Protein AF-A0A069NI16-F1 (afdb_monomer_lite)

Organism: NCBI:txid1071679

pLDDT: mean 87.35, std 13.38, range [33.03, 98.12]

Radius of gyration: 18.84 Å; chains: 1; bounding box: 42×40×48 Å

Secondary structure (DSSP, 8-state):
-HHHHHHHHTT--B-TT--HHHHHHS--SB-TTT-PBPBSSSSSTTBEEEEESSTTS-B-TTTEEEEEHHHHHHHTT--HHHHHHHHH---SSEETTEEHHHHHHHHHHHHTT---SSPPP-----SPPPTTS---HHHHHHHHHHHHTTSHHHHHHHHHHHHHH-S-HHHHHHHHHHHHHHHHHHHH-SSGGGGGG-HHHHHHHHHHHHTS-GGGHHHHHHHHHTTTGGG--SS--GGG---S----

Structure (mmCIF, N/CA/C/O backbone):
data_AF-A0A069NI16-F1
#
_entry.id   AF-A0A069NI16-F1
#
loop_
_atom_site.group_PDB
_atom_site.id
_atom_site.type_symbol
_atom_site.label_atom_id
_atom_site.label_alt_id
_atom_site.label_comp_id
_atom_site.label_asym_id
_atom_site.label_entity_id
_atom_site.label_seq_id
_atom_site.pdbx_PDB_ins_code
_atom_site.Cartn_x
_atom_site.Cartn_y
_atom_site.Cartn_z
_atom_site.occupancy
_atom_site.B_iso_or_equiv
_atom_site.auth_seq_id
_atom_site.auth_comp_id
_atom_site.auth_asym_id
_atom_site.auth_atom_id
_atom_site.pdbx_PDB_model_num
ATOM 1 N N . MET A 1 1 ? 22.723 2.967 -17.549 1.00 60.31 1 MET A N 1
ATOM 2 C CA . MET A 1 1 ? 22.676 3.969 -18.645 1.00 60.31 1 MET A CA 1
ATOM 3 C C . MET A 1 1 ? 21.246 4.332 -19.075 1.00 60.31 1 MET A C 1
ATOM 5 O O . MET A 1 1 ? 20.968 5.507 -19.267 1.00 60.31 1 MET A O 1
ATOM 9 N N . GLN A 1 2 ? 20.314 3.372 -19.150 1.00 80.00 2 GLN A N 1
ATOM 10 C CA . GLN A 1 2 ? 18.937 3.590 -19.632 1.00 80.00 2 GLN A CA 1
ATOM 11 C C . GLN A 1 2 ? 18.099 4.589 -18.806 1.00 80.00 2 GLN A C 1
ATOM 13 O O . GLN A 1 2 ? 17.354 5.382 -19.371 1.00 80.00 2 GLN A O 1
ATOM 18 N N . LEU A 1 3 ? 18.256 4.613 -17.479 1.00 84.00 3 LEU A N 1
ATOM 19 C CA . LEU A 1 3 ? 17.490 5.508 -16.601 1.00 84.00 3 LEU A CA 1
ATOM 20 C C . LEU A 1 3 ? 17.857 6.993 -16.804 1.00 84.00 3 LEU A C 1
ATOM 22 O O . LEU A 1 3 ? 16.972 7.839 -16.878 1.00 84.00 3 LEU A O 1
ATOM 26 N N . ARG A 1 4 ? 19.150 7.284 -17.019 1.00 83.75 4 ARG A N 1
ATOM 27 C CA . ARG A 1 4 ? 19.654 8.617 -17.405 1.00 83.75 4 ARG A CA 1
ATOM 28 C C . ARG A 1 4 ? 19.069 9.080 -18.738 1.00 83.75 4 ARG A C 1
ATOM 30 O O . ARG A 1 4 ? 18.595 10.205 -18.840 1.00 83.75 4 ARG A O 1
ATOM 37 N N . LEU A 1 5 ? 19.048 8.196 -19.738 1.00 83.75 5 LEU A N 1
ATOM 38 C CA . LEU A 1 5 ? 18.455 8.493 -21.046 1.00 83.75 5 LEU A CA 1
ATOM 39 C C . LEU A 1 5 ? 16.950 8.771 -20.941 1.00 83.75 5 LEU A C 1
ATOM 41 O O . LEU A 1 5 ? 16.454 9.696 -21.579 1.00 83.75 5 LEU A O 1
ATOM 45 N N . ASN A 1 6 ? 16.223 8.008 -20.122 1.00 85.25 6 ASN A N 1
ATOM 46 C CA . ASN A 1 6 ? 14.794 8.229 -19.898 1.00 85.25 6 ASN A CA 1
ATOM 47 C C . ASN A 1 6 ? 14.517 9.567 -19.198 1.00 85.25 6 ASN A C 1
ATOM 49 O O . ASN A 1 6 ? 13.599 10.278 -19.609 1.00 85.25 6 ASN A O 1
ATOM 53 N N . ALA A 1 7 ? 15.317 9.926 -18.188 1.00 84.69 7 ALA A N 1
ATOM 54 C CA . ALA A 1 7 ? 15.233 11.221 -17.516 1.00 84.69 7 ALA A CA 1
ATOM 55 C C . ALA A 1 7 ? 15.470 12.377 -18.500 1.00 84.69 7 ALA A C 1
ATOM 57 O O . ALA A 1 7 ? 14.628 13.268 -18.617 1.00 84.69 7 ALA A O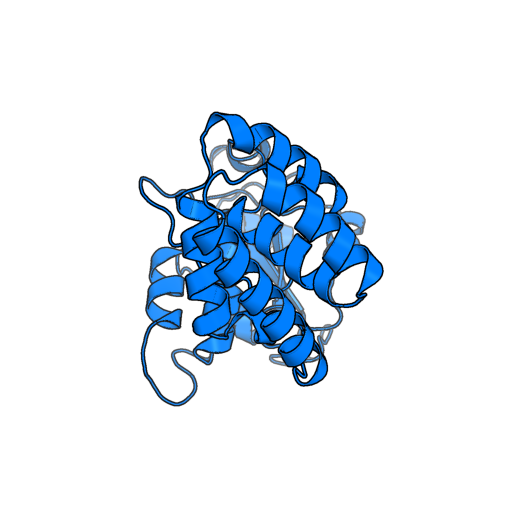 1
ATOM 58 N N . PHE A 1 8 ? 16.533 12.283 -19.307 1.00 84.88 8 PHE A N 1
ATOM 59 C CA . PHE A 1 8 ? 16.844 13.252 -20.359 1.00 84.88 8 PHE A CA 1
ATOM 60 C C . PHE A 1 8 ? 15.701 13.398 -21.376 1.00 84.88 8 PHE A C 1
ATOM 62 O O . PHE A 1 8 ? 15.204 14.501 -21.599 1.00 84.88 8 PHE A O 1
ATOM 69 N N . ARG A 1 9 ? 15.213 12.282 -21.941 1.00 86.12 9 ARG A N 1
ATOM 70 C CA . ARG A 1 9 ? 14.111 12.274 -22.926 1.00 86.12 9 ARG A CA 1
ATOM 71 C C . ARG A 1 9 ? 12.830 12.907 -22.391 1.00 86.12 9 ARG A C 1
ATOM 73 O O . ARG A 1 9 ? 12.093 13.528 -23.148 1.00 86.12 9 ARG A O 1
ATOM 80 N N . ARG A 1 10 ? 12.560 12.746 -21.095 1.00 83.38 10 ARG A N 1
ATOM 81 C CA . ARG A 1 10 ? 11.372 13.294 -20.429 1.00 83.38 10 ARG A CA 1
ATOM 82 C C . ARG A 1 10 ? 11.594 14.698 -19.859 1.00 83.38 10 ARG A C 1
ATOM 84 O O . ARG A 1 10 ? 10.673 15.215 -19.235 1.00 83.38 10 ARG A O 1
ATOM 91 N N . ARG A 1 11 ? 12.773 15.304 -20.073 1.00 85.31 11 ARG A N 1
ATOM 92 C CA . ARG A 1 11 ? 13.187 16.607 -19.515 1.00 85.31 11 ARG A CA 1
ATOM 93 C C . ARG A 1 11 ? 13.028 16.652 -17.995 1.00 85.31 11 ARG A C 1
ATOM 95 O O . ARG A 1 11 ? 12.388 17.537 -17.439 1.00 85.31 11 ARG A O 1
ATOM 102 N N . ARG A 1 12 ? 13.556 15.628 -17.324 1.00 85.62 12 ARG A N 1
ATOM 103 C CA . ARG A 1 12 ? 13.513 15.492 -15.866 1.00 85.62 12 ARG A CA 1
ATOM 104 C C . ARG A 1 12 ? 14.914 15.321 -15.314 1.00 85.62 12 ARG A C 1
ATOM 106 O O . ARG A 1 12 ? 15.758 14.677 -15.934 1.00 85.62 12 ARG A O 1
ATOM 113 N N . ILE A 1 13 ? 15.116 15.857 -14.118 1.00 86.50 13 ILE A N 1
ATOM 114 C CA . ILE A 1 13 ? 16.356 15.689 -13.371 1.00 86.50 13 ILE A CA 1
ATOM 115 C C . ILE A 1 13 ? 16.458 14.240 -12.892 1.00 86.50 13 ILE A C 1
ATOM 117 O O . ILE A 1 13 ? 15.467 13.634 -12.472 1.00 86.50 13 ILE A O 1
ATOM 121 N N . LEU A 1 14 ? 17.669 13.696 -12.988 1.00 88.25 14 LEU A N 1
ATOM 122 C CA . LEU A 1 14 ? 18.074 12.510 -12.254 1.00 88.25 14 LEU A CA 1
ATOM 123 C C . LEU A 1 14 ? 18.865 12.964 -11.037 1.00 88.25 14 LEU A C 1
ATOM 125 O O . LEU A 1 14 ? 19.944 13.536 -11.186 1.00 88.25 14 LEU A O 1
ATOM 129 N N . ASP A 1 15 ? 18.316 12.705 -9.859 1.00 89.44 15 ASP A N 1
ATOM 130 C CA . ASP A 1 15 ? 18.984 12.978 -8.600 1.00 89.44 15 ASP A CA 1
ATOM 131 C C . ASP A 1 15 ? 20.275 12.147 -8.491 1.00 89.44 15 ASP A C 1
ATOM 133 O O . ASP A 1 15 ? 20.352 11.004 -8.959 1.00 89.44 15 ASP A O 1
ATOM 137 N N . ARG A 1 16 ? 21.304 12.741 -7.884 1.00 88.50 16 ARG A N 1
ATOM 138 C CA . ARG A 1 16 ? 22.632 12.138 -7.718 1.00 88.50 16 ARG A CA 1
ATOM 139 C C . ARG A 1 16 ? 22.585 10.901 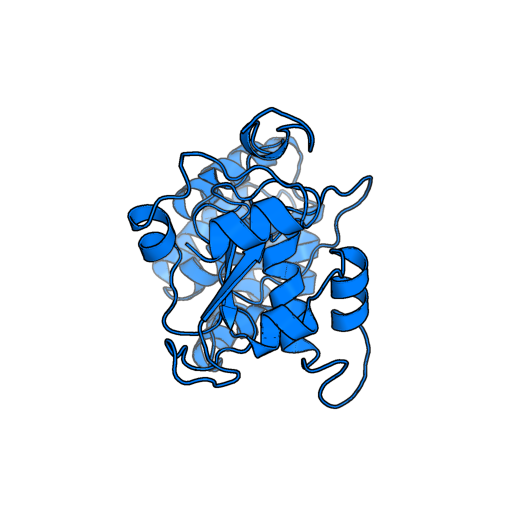-6.822 1.00 88.50 16 ARG A C 1
ATOM 141 O O . ARG A 1 16 ? 23.393 9.991 -7.019 1.00 88.50 16 ARG A O 1
ATOM 148 N N . ASP A 1 17 ? 21.604 10.833 -5.927 1.00 89.94 17 ASP A N 1
ATOM 149 C CA . ASP A 1 17 ? 21.406 9.718 -5.004 1.00 89.94 17 ASP A CA 1
ATOM 150 C C . ASP A 1 17 ? 20.770 8.490 -5.679 1.00 89.94 17 ASP A C 1
ATOM 152 O O . ASP A 1 17 ? 20.765 7.390 -5.112 1.00 89.94 17 ASP A O 1
ATOM 156 N N . VAL A 1 18 ? 20.309 8.617 -6.932 1.00 90.56 18 VAL A N 1
ATOM 157 C CA . VAL A 1 18 ? 19.884 7.471 -7.752 1.00 90.56 18 VAL A CA 1
ATOM 158 C C . VAL A 1 18 ? 21.111 6.730 -8.287 1.00 90.56 18 VAL A C 1
ATOM 160 O O . VAL A 1 18 ? 21.521 6.840 -9.448 1.00 90.56 18 VAL A O 1
ATOM 163 N N . THR A 1 19 ? 21.702 5.940 -7.399 1.00 91.50 19 THR A N 1
ATOM 164 C CA . THR A 1 19 ? 22.876 5.100 -7.648 1.00 91.50 19 THR A CA 1
ATOM 165 C C . THR A 1 19 ? 22.485 3.648 -7.961 1.00 91.50 19 THR A C 1
ATOM 167 O O . THR A 1 19 ? 21.364 3.223 -7.670 1.00 91.50 19 THR A O 1
ATOM 170 N N . PRO A 1 20 ? 23.395 2.819 -8.508 1.00 91.25 20 PRO A N 1
ATOM 171 C CA . PRO A 1 20 ? 23.159 1.378 -8.625 1.00 91.25 20 PRO A CA 1
ATOM 172 C C . PRO A 1 20 ? 22.849 0.699 -7.281 1.00 91.25 20 PRO A C 1
ATOM 174 O O . PRO A 1 20 ? 22.002 -0.188 -7.227 1.00 91.25 20 PRO A O 1
ATOM 177 N N . ALA A 1 21 ? 23.489 1.142 -6.193 1.00 92.00 21 ALA A N 1
ATOM 178 C CA . ALA A 1 21 ? 23.212 0.644 -4.846 1.00 92.00 21 ALA A CA 1
ATOM 179 C C . ALA A 1 21 ? 21.775 0.970 -4.410 1.00 92.00 21 ALA A C 1
ATOM 181 O O . ALA A 1 21 ? 21.087 0.112 -3.861 1.00 92.00 21 ALA A O 1
ATOM 182 N N . TYR A 1 22 ? 21.299 2.178 -4.723 1.00 90.88 22 TYR A N 1
ATOM 183 C CA . TYR A 1 22 ? 19.910 2.563 -4.498 1.00 90.88 22 TYR A CA 1
ATOM 184 C C . TYR A 1 22 ? 18.933 1.714 -5.328 1.00 90.88 22 TYR A C 1
ATOM 186 O O . TYR A 1 22 ? 17.975 1.182 -4.776 1.00 90.88 22 TYR A O 1
ATOM 194 N N . LEU A 1 23 ? 19.195 1.505 -6.623 1.00 91.06 23 LEU A N 1
ATOM 195 C CA . LEU A 1 23 ? 18.331 0.667 -7.467 1.00 91.06 23 LEU A CA 1
ATOM 196 C C . LEU A 1 23 ? 18.253 -0.780 -6.964 1.00 91.06 23 LEU A C 1
ATOM 198 O O . LEU A 1 23 ? 17.172 -1.354 -6.961 1.00 91.06 23 LEU A O 1
ATOM 202 N N . LYS A 1 24 ? 19.366 -1.337 -6.468 1.00 90.62 24 LYS A N 1
ATOM 203 C CA . LYS A 1 24 ? 19.384 -2.659 -5.823 1.00 90.62 24 LYS A CA 1
ATOM 204 C C . LYS A 1 24 ? 18.567 -2.685 -4.526 1.00 90.62 24 LYS A C 1
ATOM 206 O O . LYS A 1 24 ? 17.966 -3.704 -4.211 1.00 90.62 24 LYS A O 1
ATOM 211 N N . LYS A 1 25 ? 18.540 -1.581 -3.772 1.00 90.44 25 LYS A N 1
ATOM 212 C CA . LYS A 1 25 ? 17.750 -1.459 -2.537 1.00 90.44 25 LYS A CA 1
ATOM 213 C C . LYS A 1 25 ? 16.242 -1.486 -2.808 1.00 90.44 25 LYS A C 1
ATOM 215 O O . LYS A 1 25 ? 15.509 -2.066 -2.015 1.00 90.44 25 LYS A O 1
ATOM 220 N N . ILE A 1 26 ? 15.786 -0.850 -3.889 1.00 89.19 26 ILE A N 1
ATOM 221 C CA . ILE A 1 26 ? 14.358 -0.787 -4.252 1.00 89.19 26 ILE A CA 1
ATOM 222 C C . ILE A 1 26 ? 13.910 -1.921 -5.186 1.00 89.19 26 ILE A C 1
ATOM 224 O O . ILE A 1 26 ? 12.753 -1.945 -5.606 1.00 89.19 26 ILE A O 1
ATOM 228 N N . ASP A 1 27 ? 14.817 -2.836 -5.526 1.00 90.62 27 ASP A N 1
ATOM 229 C CA . ASP A 1 27 ? 14.508 -4.019 -6.318 1.00 90.62 27 ASP A CA 1
ATOM 230 C C . ASP A 1 27 ? 13.579 -4.974 -5.552 1.00 90.62 27 ASP A C 1
ATOM 232 O O . ASP A 1 27 ? 13.563 -5.025 -4.318 1.00 90.62 27 ASP A O 1
ATOM 236 N N . CYS A 1 28 ? 12.766 -5.727 -6.287 1.00 89.62 28 CYS A N 1
ATOM 237 C CA . CYS A 1 28 ? 11.767 -6.616 -5.714 1.00 89.62 28 CYS A CA 1
ATOM 238 C C . CYS A 1 28 ? 11.682 -7.929 -6.496 1.00 89.62 28 CYS A C 1
ATOM 240 O O . CYS A 1 28 ? 11.633 -7.944 -7.719 1.00 89.62 28 CYS A O 1
ATOM 242 N N . ALA A 1 29 ? 11.609 -9.052 -5.776 1.00 93.75 29 ALA A N 1
ATOM 243 C CA . ALA A 1 29 ? 11.456 -10.373 -6.392 1.00 93.75 29 ALA A CA 1
ATOM 244 C C . ALA A 1 29 ? 10.054 -10.597 -6.990 1.00 93.75 29 ALA A C 1
ATOM 246 O O . ALA A 1 29 ? 9.882 -11.398 -7.903 1.00 93.75 29 ALA A O 1
ATOM 247 N N . MET A 1 30 ? 9.051 -9.884 -6.473 1.00 95.69 30 MET A N 1
ATOM 248 C CA . MET A 1 30 ? 7.656 -9.954 -6.900 1.00 95.69 30 MET A CA 1
ATOM 249 C C . MET A 1 30 ? 7.164 -8.542 -7.202 1.00 95.69 30 MET A C 1
ATOM 251 O O . MET A 1 30 ? 7.380 -7.636 -6.394 1.00 95.69 30 MET A O 1
ATOM 255 N N . CYS A 1 31 ? 6.467 -8.351 -8.322 1.00 96.38 31 CYS A N 1
ATOM 256 C CA . CYS A 1 31 ? 5.931 -7.041 -8.670 1.00 96.38 31 CYS A CA 1
ATOM 257 C C . CYS A 1 31 ? 4.912 -6.586 -7.610 1.00 96.38 31 CYS A C 1
ATOM 259 O O . CYS A 1 31 ? 3.934 -7.300 -7.387 1.00 96.38 31 CYS A O 1
ATOM 261 N N . PRO A 1 32 ? 5.034 -5.381 -7.021 1.00 95.31 32 PRO A N 1
ATOM 262 C CA . PRO A 1 32 ? 4.096 -4.912 -5.997 1.00 95.31 32 PRO A CA 1
ATOM 263 C C . PRO A 1 32 ? 2.670 -4.691 -6.529 1.00 95.31 32 PRO A C 1
ATOM 265 O O . PRO A 1 32 ? 1.732 -4.568 -5.745 1.00 95.31 32 PRO A O 1
ATOM 268 N N . ILE A 1 33 ? 2.494 -4.632 -7.851 1.00 97.06 33 ILE A N 1
ATOM 269 C CA . ILE A 1 33 ? 1.210 -4.357 -8.503 1.00 97.06 33 ILE A CA 1
ATOM 270 C C . ILE A 1 33 ? 0.530 -5.664 -8.914 1.00 97.06 33 ILE A C 1
ATOM 272 O O . ILE A 1 33 ? -0.581 -5.965 -8.478 1.00 97.06 33 ILE A O 1
ATOM 276 N N . THR A 1 34 ? 1.219 -6.465 -9.725 1.00 97.06 34 THR A N 1
ATOM 277 C CA . THR A 1 34 ? 0.673 -7.686 -10.337 1.00 97.06 34 THR A CA 1
ATOM 278 C C . THR A 1 34 ? 0.901 -8.936 -9.499 1.00 97.06 34 THR A C 1
ATOM 280 O O . THR A 1 34 ? 0.228 -9.937 -9.717 1.00 97.06 34 THR A O 1
ATOM 283 N N . LEU A 1 35 ? 1.818 -8.879 -8.527 1.00 96.88 35 LEU A N 1
ATOM 284 C CA . LEU A 1 35 ? 2.272 -10.018 -7.727 1.00 96.88 35 LEU A CA 1
ATOM 285 C C . LEU A 1 35 ? 2.803 -11.190 -8.564 1.00 96.88 35 LEU A C 1
ATOM 287 O O . LEU A 1 35 ? 2.776 -12.327 -8.106 1.00 96.88 35 LEU A O 1
ATOM 291 N N . ILE A 1 36 ? 3.297 -10.932 -9.777 1.00 96.12 36 ILE A N 1
ATOM 292 C CA . ILE A 1 36 ? 4.051 -11.925 -10.554 1.00 96.12 36 ILE A CA 1
ATOM 293 C C . ILE A 1 36 ? 5.528 -11.882 -10.165 1.00 96.12 36 ILE A C 1
ATOM 295 O O . ILE A 1 36 ? 6.030 -10.833 -9.745 1.00 96.12 36 ILE A O 1
ATOM 299 N N . ALA A 1 37 ? 6.219 -13.010 -10.328 1.00 97.00 37 ALA A N 1
ATOM 300 C CA . ALA A 1 37 ? 7.665 -13.073 -10.167 1.00 97.00 37 ALA A CA 1
ATOM 301 C C . ALA A 1 37 ? 8.354 -12.172 -11.196 1.00 97.00 37 ALA A C 1
ATOM 303 O O . ALA A 1 37 ? 7.973 -12.140 -12.367 1.00 97.00 37 ALA A O 1
ATOM 304 N N . MET A 1 38 ? 9.341 -11.419 -10.729 1.00 96.50 38 MET A N 1
ATOM 305 C CA . MET A 1 38 ? 10.074 -10.452 -11.533 1.00 96.50 38 MET A CA 1
ATOM 306 C C . MET A 1 38 ? 11.199 -11.151 -12.293 1.00 96.50 38 MET A C 1
ATOM 308 O O . MET A 1 38 ? 11.924 -11.975 -11.734 1.00 96.50 38 MET A O 1
ATOM 312 N N . THR A 1 39 ? 11.362 -10.804 -13.566 1.00 96.25 39 THR A N 1
ATOM 313 C CA . THR A 1 39 ? 12.475 -11.265 -14.405 1.00 96.25 39 THR A CA 1
ATOM 314 C C . THR A 1 39 ? 13.413 -10.110 -14.742 1.00 96.25 39 THR A C 1
ATOM 316 O O . THR A 1 39 ? 13.085 -8.935 -14.564 1.00 96.25 39 THR A O 1
ATOM 319 N N . HIS A 1 40 ? 14.611 -10.439 -15.219 1.00 92.81 40 HIS A N 1
ATOM 320 C CA . HIS A 1 40 ? 15.609 -9.460 -15.630 1.00 92.81 40 HIS A CA 1
ATOM 321 C C . HIS A 1 40 ? 16.079 -9.784 -17.042 1.00 92.81 40 HIS A C 1
ATOM 323 O O . HIS A 1 40 ? 16.675 -10.834 -17.261 1.00 92.81 40 HIS A O 1
ATOM 329 N N . ALA A 1 41 ? 15.828 -8.867 -17.980 1.00 89.12 41 ALA A N 1
ATOM 330 C CA . ALA A 1 41 ? 16.239 -8.988 -19.378 1.00 89.12 41 ALA A CA 1
ATOM 331 C C . ALA A 1 41 ? 15.762 -10.285 -20.069 1.00 89.12 41 ALA A C 1
ATOM 333 O O . ALA A 1 41 ? 16.434 -10.786 -20.969 1.00 89.12 41 ALA A O 1
ATOM 334 N N . ALA A 1 42 ? 14.597 -10.811 -19.674 1.00 93.31 42 ALA A N 1
ATOM 335 C CA . ALA A 1 42 ? 13.960 -11.949 -20.335 1.00 93.31 42 ALA A CA 1
ATOM 336 C C . ALA A 1 42 ? 13.108 -11.526 -21.547 1.00 93.31 42 ALA A C 1
ATOM 338 O O . ALA A 1 42 ? 12.528 -12.379 -22.214 1.00 93.31 42 ALA A O 1
ATOM 339 N N . LEU A 1 43 ? 13.015 -10.216 -21.821 1.00 92.81 43 LEU A N 1
ATOM 340 C CA . LEU A 1 43 ? 12.147 -9.616 -22.840 1.00 92.81 43 LEU A CA 1
ATOM 341 C C . LEU A 1 43 ? 10.664 -9.961 -22.621 1.00 92.81 43 LEU A C 1
ATOM 343 O O . LEU A 1 43 ? 9.887 -10.066 -23.568 1.00 92.81 43 LEU A O 1
ATOM 347 N N . ALA A 1 44 ? 10.274 -10.117 -21.355 1.00 95.12 44 ALA A N 1
ATOM 348 C CA . ALA A 1 44 ? 8.940 -10.527 -20.940 1.00 95.12 44 ALA A CA 1
ATOM 349 C C . ALA A 1 44 ? 8.190 -9.401 -20.212 1.00 95.12 44 ALA A C 1
ATOM 351 O O . ALA A 1 44 ? 8.777 -8.462 -19.680 1.00 95.12 44 ALA A O 1
ATOM 352 N N . GLU A 1 45 ? 6.867 -9.525 -20.112 1.00 95.81 45 GLU A N 1
ATOM 353 C CA . GLU A 1 45 ? 6.020 -8.598 -19.346 1.00 95.81 45 GLU A CA 1
ATOM 354 C C . GLU A 1 45 ? 6.326 -8.580 -17.835 1.00 95.81 45 GLU A C 1
ATOM 356 O O . GLU A 1 45 ? 5.972 -7.622 -17.140 1.00 95.81 45 GLU A O 1
ATOM 361 N N . SER A 1 46 ? 6.981 -9.631 -17.334 1.00 96.25 46 SER A N 1
ATOM 362 C CA . SER A 1 46 ? 7.513 -9.761 -15.974 1.00 96.25 46 SER A CA 1
ATOM 363 C C . SER A 1 46 ? 8.844 -9.048 -15.761 1.00 96.25 46 SER A C 1
ATOM 365 O O . SER A 1 46 ? 9.287 -8.958 -14.615 1.00 96.25 46 SER A O 1
ATOM 367 N N . ASP A 1 47 ? 9.479 -8.539 -16.822 1.00 96.12 47 ASP A N 1
ATOM 368 C CA . ASP A 1 47 ? 10.766 -7.873 -16.680 1.00 96.12 47 ASP A CA 1
ATOM 369 C C . ASP A 1 47 ? 10.640 -6.655 -15.782 1.00 96.12 47 ASP A C 1
ATOM 371 O O . ASP A 1 47 ? 9.656 -5.909 -15.825 1.00 96.12 47 ASP A O 1
ATOM 375 N N . TRP A 1 48 ? 11.660 -6.451 -14.961 1.00 94.00 48 TRP A N 1
ATOM 376 C CA . TRP A 1 48 ? 11.712 -5.299 -14.092 1.00 94.00 48 TRP A CA 1
ATOM 377 C C . TRP A 1 48 ? 11.727 -3.988 -14.882 1.00 94.00 48 TRP A C 1
ATOM 379 O O . TRP A 1 48 ? 12.282 -3.860 -15.978 1.00 94.00 48 TRP A O 1
ATOM 389 N N . SER A 1 49 ? 11.085 -2.982 -14.309 1.00 93.75 49 SER A N 1
ATOM 390 C CA . SER A 1 49 ? 10.965 -1.658 -14.881 1.00 93.75 49 SER A CA 1
ATOM 391 C C . SER A 1 49 ? 10.942 -0.631 -13.762 1.00 93.75 49 SER A C 1
ATOM 393 O O . SER A 1 49 ? 10.199 -0.773 -12.793 1.00 93.75 49 SER A O 1
ATOM 395 N N . VAL A 1 50 ? 11.756 0.413 -13.898 1.00 93.06 50 VAL A N 1
ATOM 396 C CA . VAL A 1 50 ? 11.791 1.517 -12.937 1.00 93.06 50 VAL A CA 1
ATOM 397 C C . VAL A 1 50 ? 10.914 2.644 -13.459 1.00 93.06 50 VAL A C 1
ATOM 399 O O . VAL A 1 50 ? 11.125 3.126 -14.578 1.00 93.06 50 VAL A O 1
ATOM 402 N N . ASP A 1 51 ? 9.962 3.093 -12.648 1.00 91.75 51 ASP A N 1
ATOM 403 C CA . ASP A 1 51 ? 9.113 4.234 -12.980 1.00 91.75 51 ASP A CA 1
ATOM 404 C C . ASP A 1 51 ? 9.001 5.231 -11.831 1.00 91.75 51 ASP A C 1
ATOM 406 O O . ASP A 1 51 ? 9.333 4.935 -10.681 1.00 91.75 51 ASP A O 1
ATOM 410 N N . ARG A 1 52 ? 8.531 6.432 -12.175 1.00 90.50 52 ARG A N 1
ATOM 411 C CA . ARG A 1 52 ? 8.226 7.476 -11.206 1.00 90.50 52 ARG A CA 1
ATOM 412 C C . ARG A 1 52 ? 6.808 7.311 -10.682 1.00 90.50 52 ARG A C 1
ATOM 414 O O . ARG A 1 52 ? 5.853 7.235 -11.455 1.00 90.50 52 ARG A O 1
ATOM 421 N N . ILE A 1 53 ? 6.676 7.316 -9.366 1.00 86.94 53 ILE A N 1
ATOM 422 C CA . ILE A 1 53 ? 5.395 7.228 -8.673 1.00 86.94 53 ILE A CA 1
ATOM 423 C C . ILE A 1 53 ? 4.583 8.513 -8.919 1.00 86.94 53 ILE A C 1
ATOM 425 O O . ILE A 1 53 ? 3.412 8.441 -9.290 1.00 86.94 53 ILE A O 1
ATOM 429 N N . ASN A 1 54 ? 5.224 9.679 -8.792 1.00 84.81 54 ASN A N 1
ATOM 430 C CA . ASN A 1 54 ? 4.716 10.970 -9.245 1.00 84.81 54 ASN A CA 1
ATOM 431 C C . ASN A 1 54 ? 5.393 11.371 -10.567 1.00 84.81 54 ASN A C 1
ATOM 433 O O . ASN A 1 54 ? 6.600 11.636 -10.622 1.00 84.81 54 ASN A O 1
ATOM 437 N N . ASN A 1 55 ? 4.589 11.450 -11.633 1.00 84.94 55 ASN A N 1
ATOM 438 C CA . ASN A 1 55 ? 5.034 11.792 -12.986 1.00 84.94 55 ASN A CA 1
ATOM 439 C C . ASN A 1 55 ? 5.567 13.226 -13.121 1.00 84.94 55 ASN A C 1
ATOM 441 O O . ASN A 1 55 ? 6.305 13.500 -14.077 1.00 84.94 55 ASN A O 1
ATOM 445 N N . ASP A 1 56 ? 5.241 14.110 -12.181 1.00 82.25 56 ASP A N 1
ATOM 446 C CA . ASP A 1 56 ? 5.693 15.501 -12.176 1.00 82.25 56 ASP A CA 1
ATOM 447 C C . ASP A 1 56 ? 7.001 15.702 -11.412 1.00 82.25 56 ASP A C 1
ATOM 449 O O . ASP A 1 56 ? 7.666 16.717 -11.602 1.00 82.25 56 ASP A O 1
ATOM 453 N N . GLY A 1 57 ? 7.414 14.712 -10.617 1.00 81.38 57 GLY A N 1
ATOM 454 C CA . GLY A 1 57 ? 8.667 14.744 -9.870 1.00 81.38 57 GLY A CA 1
ATOM 455 C C . GLY A 1 57 ? 9.896 14.321 -10.685 1.00 81.38 57 GLY A C 1
ATOM 456 O O . GLY A 1 57 ? 9.808 13.721 -11.770 1.00 81.38 57 GLY A O 1
ATOM 457 N N . ALA A 1 58 ? 11.066 14.602 -10.112 1.00 86.50 58 ALA A N 1
ATOM 458 C CA . ALA A 1 58 ? 12.360 14.123 -10.587 1.00 86.50 58 ALA A CA 1
ATOM 459 C C . ALA A 1 58 ? 12.499 12.594 -10.454 1.00 86.50 58 ALA A C 1
ATOM 461 O O . ALA A 1 58 ? 11.737 11.927 -9.746 1.00 86.50 58 ALA A O 1
ATOM 462 N N . TYR A 1 59 ? 13.495 12.026 -11.132 1.00 90.19 59 TYR A N 1
ATOM 463 C CA . TYR A 1 59 ? 13.976 10.685 -10.814 1.00 90.19 59 TYR A CA 1
ATOM 464 C C . TYR A 1 59 ? 14.823 10.789 -9.544 1.00 90.19 59 TYR A C 1
ATOM 466 O O . TYR A 1 59 ? 16.011 11.075 -9.630 1.00 90.19 59 TYR A O 1
ATOM 474 N N . ALA A 1 60 ? 14.200 10.603 -8.385 1.00 89.38 60 ALA A N 1
ATOM 475 C CA . ALA A 1 60 ? 14.822 10.795 -7.080 1.00 89.38 60 ALA A CA 1
ATOM 476 C C . ALA A 1 60 ? 14.411 9.683 -6.105 1.00 89.38 60 ALA A C 1
ATOM 478 O O . ALA A 1 60 ? 13.341 9.087 -6.297 1.00 89.38 60 ALA A O 1
ATOM 479 N N . PRO A 1 61 ? 15.210 9.419 -5.053 1.00 88.31 61 PRO A N 1
ATOM 480 C CA . PRO A 1 61 ? 14.804 8.533 -3.974 1.00 88.31 61 PRO A CA 1
ATOM 481 C C . PRO A 1 61 ? 13.398 8.843 -3.448 1.00 88.31 61 PRO A C 1
ATOM 483 O O . PRO A 1 61 ? 12.961 9.998 -3.394 1.00 88.31 61 PRO A O 1
ATOM 486 N N . GLY A 1 62 ? 12.645 7.791 -3.140 1.00 85.00 62 GLY A N 1
ATOM 487 C CA . GLY A 1 62 ? 11.248 7.864 -2.725 1.00 85.00 62 GLY A CA 1
ATOM 488 C C . GLY A 1 62 ? 10.232 8.174 -3.829 1.00 85.00 62 GLY A C 1
ATOM 489 O O . GLY A 1 62 ? 9.051 7.885 -3.633 1.00 85.00 62 GLY A O 1
ATOM 490 N N . ASN A 1 63 ? 10.642 8.734 -4.978 1.00 88.44 63 ASN A N 1
ATOM 491 C CA . ASN A 1 63 ? 9.762 8.902 -6.144 1.00 88.44 63 ASN A CA 1
ATOM 492 C C . ASN A 1 63 ? 9.921 7.768 -7.162 1.00 88.44 63 ASN A C 1
ATOM 494 O O . ASN A 1 63 ? 9.194 7.734 -8.151 1.00 88.44 63 ASN A O 1
ATOM 498 N N . LEU A 1 64 ? 10.879 6.862 -6.968 1.00 90.88 64 LEU A N 1
ATOM 499 C CA . LEU A 1 64 ? 11.111 5.728 -7.855 1.00 90.88 64 LEU A CA 1
ATOM 500 C C . LEU A 1 64 ? 10.562 4.439 -7.261 1.00 90.88 64 LEU A C 1
ATOM 502 O O . LEU A 1 64 ? 10.597 4.216 -6.055 1.00 90.88 64 LEU A O 1
ATOM 506 N N . MET A 1 65 ? 10.075 3.574 -8.141 1.00 91.88 65 MET A N 1
ATOM 507 C CA . MET A 1 65 ? 9.628 2.236 -7.787 1.00 91.88 65 MET A CA 1
ATOM 508 C C . MET A 1 65 ? 9.961 1.260 -8.906 1.00 91.88 65 MET A C 1
ATOM 510 O O . MET A 1 65 ? 9.827 1.578 -10.091 1.00 91.88 65 MET A O 1
ATOM 514 N N . VAL A 1 66 ? 10.345 0.052 -8.504 1.00 93.75 66 VAL A N 1
ATOM 515 C CA . VAL A 1 66 ? 10.464 -1.101 -9.391 1.00 93.75 66 VAL A CA 1
ATOM 516 C C . VAL A 1 66 ? 9.113 -1.812 -9.481 1.00 93.75 66 VAL A C 1
ATOM 518 O O . VAL A 1 66 ? 8.486 -2.133 -8.473 1.00 93.75 66 VAL A O 1
ATOM 521 N N . MET A 1 67 ? 8.654 -2.059 -10.703 1.00 95.62 67 MET A N 1
ATOM 522 C CA . MET A 1 67 ? 7.487 -2.888 -11.012 1.00 95.62 67 MET A CA 1
ATOM 523 C C . MET A 1 67 ? 7.715 -3.631 -12.329 1.00 95.62 67 MET A C 1
ATOM 525 O O . MET A 1 67 ? 8.670 -3.334 -13.039 1.00 95.62 67 MET A O 1
ATOM 529 N N . CYS A 1 68 ? 6.860 -4.586 -12.689 1.00 97.00 68 CYS A N 1
ATOM 530 C CA . CYS A 1 68 ? 7.014 -5.274 -13.965 1.00 97.00 68 CYS A CA 1
ATOM 531 C C . CYS A 1 68 ? 6.637 -4.373 -15.156 1.00 97.00 68 CYS A C 1
ATOM 533 O O . CYS A 1 68 ? 5.852 -3.424 -15.018 1.00 97.00 68 CYS A O 1
ATOM 535 N N . VAL A 1 69 ? 7.157 -4.690 -16.344 1.00 96.38 69 VAL A N 1
ATOM 536 C CA . VAL A 1 69 ? 6.856 -3.988 -17.603 1.00 96.38 69 VAL A CA 1
ATOM 537 C C . VAL A 1 69 ? 5.348 -3.879 -17.850 1.00 96.38 69 VAL A C 1
ATOM 539 O O . VAL A 1 69 ? 4.892 -2.790 -18.207 1.00 96.38 69 VAL A O 1
ATOM 542 N N . LYS A 1 70 ? 4.563 -4.931 -17.574 1.00 97.12 70 LYS A N 1
ATOM 543 C CA . LYS A 1 70 ? 3.089 -4.903 -17.685 1.00 97.12 70 LYS A CA 1
ATOM 544 C C . LYS A 1 70 ? 2.467 -3.771 -16.867 1.00 97.12 70 LYS A C 1
ATOM 546 O O . LYS A 1 70 ? 1.683 -2.981 -17.392 1.00 97.12 70 LYS A O 1
ATOM 551 N N . ALA A 1 71 ? 2.828 -3.677 -15.586 1.00 97.31 71 ALA A N 1
ATOM 552 C CA . ALA A 1 71 ? 2.304 -2.651 -14.687 1.00 97.31 71 ALA A CA 1
ATOM 553 C C . ALA A 1 71 ? 2.735 -1.246 -15.121 1.00 97.31 71 ALA A C 1
ATOM 555 O O . ALA A 1 71 ? 1.909 -0.333 -15.160 1.00 97.31 71 ALA A O 1
ATOM 556 N N . ASN A 1 72 ? 4.004 -1.087 -15.508 1.00 96.06 72 ASN A N 1
ATOM 557 C CA . ASN A 1 72 ? 4.530 0.206 -15.939 1.00 96.06 72 ASN A CA 1
ATOM 558 C C . ASN A 1 72 ? 3.857 0.690 -17.239 1.00 96.06 72 ASN A C 1
ATOM 560 O O . ASN A 1 72 ? 3.421 1.838 -17.335 1.00 96.06 72 ASN A O 1
ATOM 564 N N . ARG A 1 73 ? 3.687 -0.199 -18.228 1.00 95.62 73 ARG A N 1
ATOM 565 C CA . ARG A 1 73 ? 2.980 0.116 -19.482 1.00 95.62 73 ARG A CA 1
ATOM 566 C C . ARG A 1 73 ? 1.523 0.491 -19.237 1.00 95.62 73 ARG A C 1
ATOM 568 O O . ARG A 1 73 ? 1.057 1.478 -19.802 1.00 95.62 73 ARG A O 1
ATOM 575 N N . ALA A 1 74 ? 0.825 -0.253 -18.379 1.00 96.31 74 ALA A N 1
ATOM 576 C CA . ALA A 1 74 ? -0.553 0.059 -18.023 1.00 96.31 74 ALA A CA 1
ATOM 577 C C . ALA A 1 74 ? -0.664 1.430 -17.335 1.00 96.31 74 ALA A C 1
ATOM 579 O O . ALA A 1 74 ? -1.497 2.250 -17.745 1.00 96.31 74 ALA A O 1
ATOM 580 N N . LYS A 1 75 ? 0.207 1.725 -16.353 1.00 95.19 75 LYS A N 1
ATOM 581 C CA . LYS A 1 75 ? 0.280 3.045 -15.704 1.00 95.19 75 LYS A CA 1
ATOM 582 C C . LYS A 1 75 ? 0.468 4.148 -16.746 1.00 95.19 75 LYS A C 1
ATOM 584 O O . LYS A 1 75 ? -0.339 5.079 -16.810 1.00 95.19 75 LYS A O 1
ATOM 589 N N . GLY A 1 76 ? 1.490 4.030 -17.592 1.00 93.06 76 GLY A N 1
ATOM 590 C CA . GLY A 1 76 ? 1.827 5.047 -18.584 1.00 93.06 76 GLY A CA 1
ATOM 591 C C . GLY A 1 76 ? 1.932 6.440 -17.949 1.00 93.06 76 GLY A C 1
ATOM 592 O O . GLY A 1 76 ? 2.578 6.623 -16.918 1.00 93.06 76 GLY A O 1
ATOM 593 N N . ALA A 1 77 ? 1.259 7.425 -18.547 1.00 91.38 77 ALA A N 1
ATOM 594 C CA . ALA A 1 77 ? 1.230 8.805 -18.055 1.00 91.38 77 ALA A CA 1
ATOM 595 C C . ALA A 1 77 ? 0.090 9.106 -17.059 1.00 91.38 77 ALA A C 1
ATOM 597 O O . ALA A 1 77 ? -0.087 10.265 -16.691 1.00 91.38 77 ALA A O 1
ATOM 598 N N . LYS A 1 78 ? -0.688 8.102 -16.626 1.00 92.62 78 LYS A N 1
ATOM 599 C CA . LYS A 1 78 ? -1.846 8.321 -15.745 1.00 92.62 78 LYS A CA 1
ATOM 600 C C . LYS A 1 78 ? -1.413 8.924 -14.411 1.00 92.62 78 LYS A C 1
ATOM 602 O O . LYS A 1 78 ? -0.406 8.506 -13.831 1.00 92.62 78 LYS A O 1
ATOM 607 N N . ASP A 1 79 ? -2.189 9.895 -13.948 1.00 90.56 79 ASP A N 1
ATOM 608 C CA . ASP A 1 79 ? -2.053 10.476 -12.620 1.00 90.56 79 ASP A CA 1
ATOM 609 C C . ASP A 1 79 ? -2.769 9.619 -11.562 1.00 90.56 79 ASP A C 1
ATOM 611 O O . ASP A 1 79 ? -3.389 8.593 -11.856 1.00 90.56 79 ASP A O 1
ATOM 615 N N . PHE A 1 80 ? -2.657 10.031 -10.300 1.00 90.06 80 PHE A N 1
ATOM 616 C CA . PHE A 1 80 ? -3.269 9.311 -9.187 1.00 90.06 80 PHE A CA 1
ATOM 617 C C . PHE A 1 80 ? -4.798 9.231 -9.299 1.00 90.06 80 PHE A C 1
ATOM 619 O O . PHE A 1 80 ? -5.368 8.185 -8.995 1.00 90.06 80 PHE A O 1
ATOM 626 N N . ARG A 1 81 ? -5.465 10.299 -9.759 1.00 90.44 81 ARG A N 1
ATOM 627 C CA . ARG A 1 81 ? -6.931 10.340 -9.857 1.00 90.44 81 ARG A CA 1
ATOM 628 C C . ARG A 1 81 ? -7.430 9.338 -10.896 1.00 90.44 81 ARG A C 1
ATOM 630 O O . ARG A 1 81 ? -8.290 8.525 -10.572 1.00 90.44 81 ARG A O 1
ATOM 637 N N . ALA A 1 82 ? -6.826 9.326 -12.083 1.00 92.69 82 ALA A N 1
ATOM 638 C CA . ALA A 1 82 ? -7.154 8.365 -13.133 1.00 92.69 82 ALA A CA 1
ATOM 639 C C . ALA A 1 82 ? -6.934 6.913 -12.671 1.00 92.69 82 ALA A C 1
ATOM 641 O O . ALA A 1 82 ? -7.722 6.024 -12.987 1.00 92.69 82 ALA A O 1
ATOM 642 N N . VAL A 1 83 ? -5.880 6.655 -11.889 1.00 94.50 83 VAL A N 1
ATOM 643 C CA . VAL A 1 83 ? -5.616 5.321 -11.326 1.00 94.50 83 VAL A CA 1
ATOM 644 C C . VAL A 1 83 ? -6.663 4.918 -10.278 1.00 94.50 83 VAL A C 1
ATOM 646 O O . VAL A 1 83 ? -7.106 3.770 -10.281 1.00 94.50 83 VAL A O 1
ATOM 649 N N . VAL A 1 84 ? -7.103 5.840 -9.416 1.00 93.00 84 VAL A N 1
ATOM 650 C CA . VAL A 1 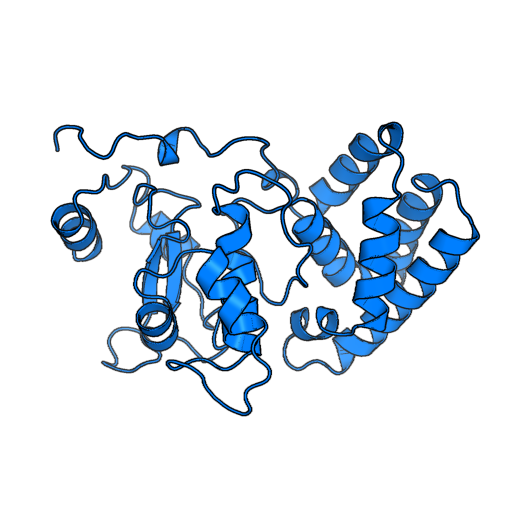84 ? -8.184 5.587 -8.442 1.00 93.00 84 VAL A CA 1
ATOM 651 C C . VAL A 1 84 ? -9.522 5.324 -9.136 1.00 93.00 84 VAL A C 1
ATOM 653 O O . VAL A 1 84 ? -10.258 4.424 -8.723 1.00 93.00 84 VAL A O 1
ATOM 656 N N . GLU A 1 85 ? -9.829 6.061 -10.203 1.00 92.94 85 GLU A N 1
ATOM 657 C CA . GLU A 1 85 ? -11.030 5.833 -11.014 1.00 92.94 85 GLU A CA 1
ATOM 658 C C . GLU A 1 85 ? -11.019 4.421 -11.609 1.00 92.94 85 GLU A C 1
ATOM 660 O O . GLU A 1 85 ? -11.965 3.664 -11.398 1.00 92.94 85 GLU A O 1
ATOM 665 N N . LEU A 1 86 ? -9.910 4.009 -12.235 1.00 95.00 86 LEU A N 1
ATOM 666 C CA . LEU A 1 86 ? -9.739 2.656 -12.785 1.00 95.00 86 LEU A CA 1
ATOM 667 C C . LEU A 1 86 ? -9.827 1.557 -11.715 1.00 95.00 86 LEU A C 1
ATOM 669 O O . LEU A 1 86 ? -10.377 0.487 -11.974 1.00 95.00 86 LEU A O 1
ATOM 673 N N . ALA A 1 87 ? -9.342 1.826 -10.501 1.00 93.69 87 ALA A N 1
ATOM 674 C CA . ALA A 1 87 ? -9.476 0.920 -9.360 1.00 93.69 87 ALA A CA 1
ATOM 675 C C . ALA A 1 87 ? -10.922 0.802 -8.839 1.00 93.69 87 ALA A C 1
ATOM 677 O O . ALA A 1 87 ? -11.242 -0.145 -8.117 1.00 93.69 87 ALA A 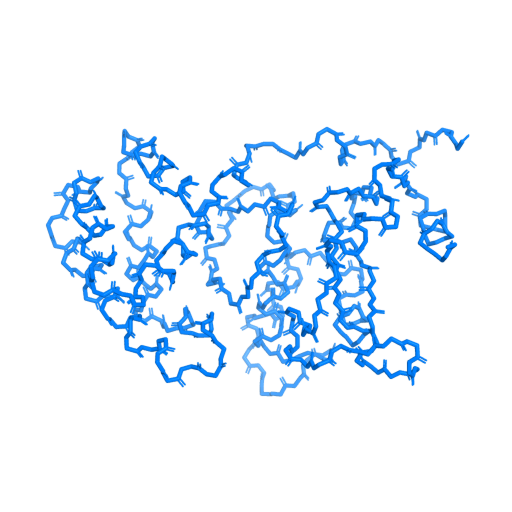O 1
ATOM 678 N N . SER A 1 88 ? -11.794 1.747 -9.193 1.00 88.81 88 SER A N 1
ATOM 679 C CA . SER A 1 88 ? -13.186 1.806 -8.736 1.00 88.81 88 SER A CA 1
ATOM 680 C C . SER A 1 88 ? -14.176 1.235 -9.754 1.00 88.81 88 SER A C 1
ATOM 682 O O . SER A 1 88 ? -15.270 0.827 -9.363 1.00 88.81 88 SER A O 1
ATOM 684 N N . VAL A 1 89 ? -13.800 1.146 -11.037 1.00 85.94 89 VAL A N 1
ATOM 685 C CA . VAL A 1 89 ? -14.657 0.588 -12.097 1.00 85.94 89 VAL A CA 1
ATOM 686 C C . VAL A 1 89 ? -15.052 -0.857 -11.766 1.00 85.94 89 VAL A C 1
ATOM 688 O O . VAL A 1 89 ? -14.211 -1.706 -11.467 1.00 85.94 89 VAL A O 1
ATOM 691 N N . SER A 1 90 ? -16.351 -1.154 -11.852 1.00 72.19 90 SER A N 1
ATOM 692 C CA . SER A 1 90 ? -16.915 -2.492 -11.603 1.00 72.19 90 SER A CA 1
ATOM 693 C C . SER A 1 90 ? -16.874 -3.390 -12.844 1.00 72.19 90 SER A C 1
ATOM 695 O O . SER A 1 90 ? -17.814 -4.126 -13.115 1.00 72.19 90 SER A O 1
ATOM 697 N N . ALA A 1 91 ? -15.796 -3.310 -13.623 1.00 75.12 91 ALA A N 1
ATOM 698 C CA . ALA A 1 91 ? -15.605 -4.174 -14.779 1.00 75.12 91 ALA A CA 1
ATOM 699 C C . ALA A 1 91 ? -15.055 -5.535 -14.332 1.00 75.12 91 ALA A C 1
ATOM 701 O O . ALA A 1 91 ? -14.100 -5.605 -13.552 1.00 75.12 91 ALA A O 1
ATOM 702 N N . GLN A 1 92 ? -15.626 -6.620 -14.853 1.00 72.31 92 GLN A N 1
ATOM 703 C CA . GLN A 1 92 ? -15.008 -7.939 -14.772 1.00 72.31 92 GLN A CA 1
ATOM 704 C C . GLN A 1 92 ? -13.776 -7.990 -15.688 1.00 72.31 92 GLN A C 1
ATOM 706 O O . GLN A 1 92 ? -13.837 -7.613 -16.856 1.00 72.31 92 GLN A O 1
ATOM 711 N N . GLY A 1 93 ? -12.662 -8.503 -15.164 1.00 81.75 93 GLY A N 1
ATOM 712 C CA . GLY A 1 93 ? -11.431 -8.716 -15.927 1.00 81.75 93 GLY A CA 1
ATOM 713 C C . GLY A 1 93 ? -10.441 -7.548 -15.887 1.00 81.75 93 GLY A C 1
ATOM 714 O O . GLY A 1 93 ? -10.454 -6.712 -14.982 1.00 81.75 93 GLY A O 1
ATOM 715 N N . ALA A 1 94 ? -9.508 -7.553 -16.841 1.00 85.50 94 ALA A N 1
ATOM 716 C CA . ALA A 1 94 ? -8.481 -6.526 -16.962 1.00 85.50 94 ALA A CA 1
ATOM 717 C C . ALA A 1 94 ? -8.993 -5.327 -17.769 1.00 85.50 94 ALA A C 1
ATOM 719 O O . ALA A 1 94 ? -9.457 -5.472 -18.897 1.00 85.50 94 ALA A O 1
ATOM 720 N N . VAL A 1 95 ? -8.825 -4.132 -17.211 1.00 87.06 95 VAL A N 1
ATOM 721 C CA . VAL A 1 95 ? -9.068 -2.850 -17.872 1.00 87.06 95 VAL A CA 1
ATOM 722 C C . VAL A 1 95 ? -7.716 -2.222 -18.172 1.00 87.06 95 VAL A C 1
ATOM 724 O O . VAL A 1 95 ? -6.902 -2.040 -17.268 1.00 87.06 95 VAL A O 1
ATOM 727 N N . LEU A 1 96 ? -7.452 -1.908 -19.443 1.00 89.19 96 LEU A N 1
ATOM 728 C CA . LEU A 1 96 ? -6.178 -1.321 -19.886 1.00 89.19 96 LEU A CA 1
ATOM 729 C C . LEU A 1 96 ? -4.943 -2.103 -19.384 1.00 89.19 96 LEU A C 1
ATOM 731 O O . LEU A 1 96 ? -3.929 -1.519 -19.005 1.00 89.19 96 LEU A O 1
ATOM 735 N N . GLY A 1 97 ? -5.045 -3.435 -19.365 1.00 92.75 97 GLY A N 1
ATOM 736 C CA . GLY A 1 97 ? -3.950 -4.344 -19.021 1.00 92.75 97 GLY A CA 1
ATOM 737 C C . GLY A 1 97 ? -3.837 -4.736 -17.544 1.00 92.75 97 GLY A C 1
ATOM 738 O O . GLY A 1 97 ? -3.070 -5.650 -17.247 1.00 92.75 97 GLY A O 1
ATOM 739 N N . LEU A 1 98 ? -4.602 -4.127 -16.629 1.00 96.50 98 LEU A N 1
ATOM 740 C CA . LEU A 1 98 ? -4.613 -4.485 -15.202 1.00 96.50 98 LEU A CA 1
ATOM 741 C C . LEU A 1 98 ? -6.034 -4.755 -14.696 1.00 96.50 98 LEU A C 1
ATOM 743 O O . LEU A 1 98 ? -6.997 -4.107 -15.096 1.00 96.50 98 LEU A O 1
ATOM 747 N N . SER A 1 99 ? -6.169 -5.717 -13.793 1.00 95.06 99 SER A N 1
ATOM 748 C CA . SER A 1 99 ? -7.389 -5.970 -13.025 1.00 95.06 99 SER A CA 1
ATOM 749 C C . SER A 1 99 ? -7.677 -4.840 -12.035 1.00 95.06 99 SER A C 1
ATOM 751 O O . SER A 1 99 ? -6.787 -4.079 -11.650 1.00 95.06 99 SER A O 1
ATOM 753 N N . LYS A 1 100 ? -8.915 -4.783 -11.534 1.00 94.69 100 LYS A N 1
ATOM 754 C CA . LYS A 1 100 ? -9.326 -3.845 -10.476 1.00 94.69 100 LYS A CA 1
ATOM 755 C C . LYS A 1 100 ? -8.372 -3.849 -9.272 1.00 94.69 100 LYS A C 1
ATOM 757 O O . LYS A 1 100 ? -7.990 -2.795 -8.771 1.00 94.69 100 LYS A O 1
ATOM 762 N N . ARG A 1 101 ? -7.957 -5.038 -8.817 1.00 94.62 101 ARG A N 1
ATOM 763 C CA . ARG A 1 101 ? -7.066 -5.186 -7.655 1.00 94.62 101 ARG A CA 1
ATOM 764 C C . ARG A 1 101 ? -5.646 -4.708 -7.964 1.00 94.62 101 ARG A C 1
ATOM 766 O O . ARG A 1 101 ? -5.032 -4.061 -7.123 1.00 94.62 101 ARG A O 1
ATOM 773 N N . GLU A 1 102 ? -5.147 -4.963 -9.170 1.00 97.12 102 GLU A N 1
ATOM 774 C CA . GLU A 1 102 ? -3.858 -4.432 -9.631 1.00 97.12 102 GLU A CA 1
ATOM 775 C C . GLU A 1 102 ? -3.888 -2.894 -9.731 1.00 97.12 102 GLU A C 1
ATOM 777 O O . GLU A 1 102 ? -2.972 -2.238 -9.236 1.00 97.12 102 GLU A O 1
ATOM 782 N N . TRP A 1 103 ? -4.965 -2.296 -10.257 1.00 97.31 103 TRP A N 1
ATOM 783 C CA . TRP A 1 103 ? -5.148 -0.837 -10.238 1.00 97.31 103 TRP A CA 1
ATOM 784 C C . TRP A 1 103 ? -5.188 -0.269 -8.819 1.00 97.31 103 TRP A C 1
ATOM 786 O 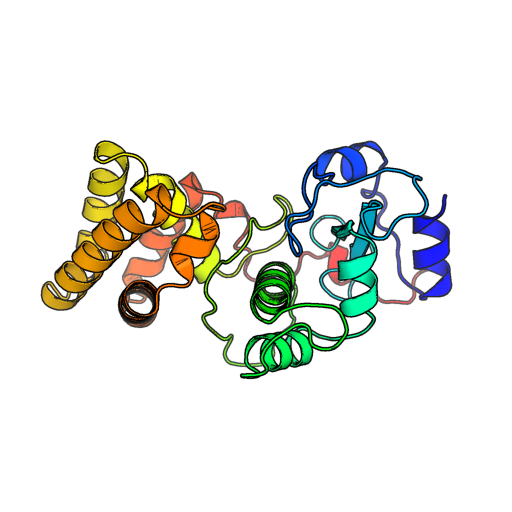O . TRP A 1 103 ? -4.547 0.742 -8.540 1.00 97.31 103 TRP A O 1
ATOM 796 N N . ALA A 1 104 ? -5.883 -0.937 -7.898 1.00 96.12 104 ALA A N 1
ATOM 797 C CA . ALA A 1 104 ? -5.954 -0.502 -6.508 1.00 96.12 104 ALA A CA 1
ATOM 798 C C . ALA A 1 104 ? -4.581 -0.554 -5.809 1.00 96.12 104 ALA A C 1
ATOM 800 O O . ALA A 1 104 ? -4.226 0.372 -5.081 1.00 96.12 104 ALA A O 1
ATOM 801 N N . ARG A 1 105 ? -3.754 -1.569 -6.090 1.00 96.94 105 ARG A N 1
ATOM 802 C CA . ARG A 1 105 ? -2.357 -1.624 -5.615 1.00 96.94 105 ARG A CA 1
ATOM 803 C C . ARG A 1 105 ? -1.509 -0.498 -6.194 1.00 96.94 105 ARG A C 1
ATOM 805 O O . ARG A 1 105 ? -0.714 0.099 -5.468 1.00 96.94 105 ARG A O 1
ATOM 812 N N . LEU A 1 106 ? -1.707 -0.174 -7.473 1.00 96.00 106 LEU A N 1
ATOM 813 C CA . LEU A 1 106 ? -1.048 0.967 -8.104 1.00 96.00 106 LEU A CA 1
ATOM 814 C C . LEU A 1 106 ? -1.464 2.295 -7.455 1.00 96.00 106 LEU A C 1
ATOM 816 O O . LEU A 1 106 ? -0.622 3.164 -7.236 1.00 96.00 106 LEU A O 1
ATOM 820 N N . ALA A 1 107 ? -2.732 2.435 -7.066 1.00 94.62 107 ALA A N 1
ATOM 821 C CA . ALA A 1 107 ? -3.183 3.587 -6.297 1.00 94.62 107 ALA A CA 1
ATOM 822 C C . ALA A 1 107 ? -2.450 3.677 -4.946 1.00 94.62 107 ALA A C 1
ATOM 824 O O . ALA A 1 107 ? -2.001 4.759 -4.571 1.00 94.62 107 ALA A O 1
ATOM 825 N N . CYS A 1 108 ? -2.255 2.561 -4.231 1.00 93.56 108 CYS A N 1
ATOM 826 C CA . CYS A 1 108 ? -1.547 2.574 -2.947 1.00 93.56 108 CYS A CA 1
ATOM 827 C C . CYS A 1 108 ? -0.134 3.158 -3.068 1.00 93.56 108 CYS A C 1
ATOM 829 O O . CYS A 1 108 ? 0.238 4.076 -2.338 1.00 93.56 108 CYS A O 1
ATOM 831 N N . VAL A 1 109 ? 0.653 2.662 -4.018 1.00 91.75 109 VAL A N 1
ATOM 832 C CA . VAL A 1 109 ? 2.027 3.146 -4.204 1.00 91.75 109 VAL A CA 1
ATOM 833 C C . VAL A 1 109 ? 2.051 4.604 -4.667 1.00 91.75 109 VAL A C 1
ATOM 835 O O . VAL A 1 109 ? 2.923 5.354 -4.245 1.00 91.75 109 VAL A O 1
ATOM 838 N N . MET A 1 110 ? 1.057 5.041 -5.451 1.00 90.62 110 MET A N 1
ATOM 839 C CA . MET A 1 110 ? 0.939 6.425 -5.918 1.00 90.62 110 MET A CA 1
ATOM 840 C C . MET A 1 110 ? 0.464 7.415 -4.857 1.00 90.62 110 MET A C 1
ATOM 842 O O . MET A 1 110 ? 0.801 8.597 -4.944 1.00 90.62 110 MET A O 1
ATOM 846 N N . ALA A 1 111 ? -0.273 6.963 -3.841 1.00 86.56 111 ALA A N 1
ATOM 847 C CA . ALA A 1 111 ? -0.898 7.857 -2.873 1.00 86.56 111 ALA A CA 1
ATOM 848 C C . ALA A 1 111 ? 0.135 8.745 -2.172 1.00 86.56 111 ALA A C 1
ATOM 850 O O . ALA A 1 111 ? -0.045 9.955 -2.090 1.00 86.56 111 ALA A O 1
ATOM 851 N N . GLY A 1 112 ? 1.249 8.181 -1.704 1.00 77.19 112 GLY A N 1
ATOM 852 C CA . GLY A 1 112 ? 2.304 8.932 -1.020 1.00 77.19 112 GLY A CA 1
ATOM 853 C C . GLY A 1 112 ? 2.870 10.099 -1.822 1.00 77.19 112 GLY A C 1
ATOM 854 O O . GLY A 1 112 ? 3.176 11.148 -1.254 1.00 77.19 112 GLY A O 1
ATOM 855 N N . ALA A 1 113 ? 2.945 9.929 -3.142 1.00 77.75 113 ALA A N 1
ATOM 856 C CA . ALA A 1 113 ? 3.532 10.905 -4.040 1.00 77.75 113 ALA A CA 1
ATOM 857 C C . ALA A 1 113 ? 2.514 11.819 -4.738 1.00 77.75 113 ALA A C 1
ATOM 859 O O . ALA A 1 113 ? 2.904 12.817 -5.344 1.00 77.75 113 ALA A O 1
ATOM 860 N N . ALA A 1 114 ? 1.221 11.505 -4.634 1.00 73.94 114 ALA A N 1
ATOM 861 C CA . ALA A 1 114 ? 0.153 12.296 -5.223 1.00 73.94 114 ALA A CA 1
ATOM 862 C C . ALA A 1 114 ? 0.108 13.699 -4.601 1.00 73.94 114 ALA A C 1
ATOM 864 O O . ALA A 1 114 ? -0.197 13.855 -3.415 1.00 73.94 114 ALA A O 1
ATOM 865 N N . ASN A 1 115 ? 0.375 14.726 -5.406 1.00 65.00 115 ASN A N 1
ATOM 866 C CA . ASN A 1 115 ? 0.181 16.113 -5.006 1.00 65.00 115 ASN A CA 1
ATOM 867 C C . ASN A 1 115 ? -1.314 16.452 -5.092 1.00 65.00 115 ASN A C 1
ATOM 869 O O . ASN A 1 115 ? -1.800 16.909 -6.122 1.00 65.00 115 ASN A O 1
ATOM 873 N N . MET A 1 116 ? -2.071 16.119 -4.047 1.00 59.94 116 MET A N 1
ATOM 874 C CA . MET A 1 116 ? -3.513 16.351 -4.021 1.00 59.94 116 MET A CA 1
ATOM 875 C C . MET A 1 116 ? -3.829 17.713 -3.416 1.00 59.94 116 MET A C 1
ATOM 877 O O . MET A 1 116 ? -3.511 17.968 -2.257 1.00 59.94 116 MET A O 1
ATOM 881 N N . THR A 1 117 ? -4.530 18.548 -4.175 1.00 57.59 117 THR A N 1
ATOM 882 C CA . THR A 1 117 ? -5.261 19.696 -3.644 1.00 57.59 117 THR A CA 1
ATOM 883 C C . THR A 1 117 ? -6.640 19.204 -3.184 1.00 57.59 117 THR A C 1
ATOM 885 O O . THR A 1 117 ? -7.508 18.901 -3.996 1.00 57.59 117 THR A O 1
ATOM 888 N N . GLY A 1 118 ? -6.837 19.039 -1.872 1.00 62.62 118 GLY A N 1
ATOM 889 C CA . GLY A 1 118 ? -8.123 18.629 -1.283 1.00 62.62 118 GLY A CA 1
ATOM 890 C C . GLY A 1 118 ? -8.103 17.294 -0.530 1.00 62.62 118 GLY A C 1
ATOM 891 O O . GLY A 1 118 ? -7.049 16.782 -0.152 1.00 62.62 118 GLY A O 1
ATOM 892 N N . ALA A 1 119 ? -9.296 16.749 -0.266 1.00 66.88 119 ALA A N 1
ATOM 893 C CA . ALA A 1 119 ? -9.467 15.544 0.544 1.00 66.88 119 ALA A CA 1
ATOM 894 C C . ALA A 1 119 ? -8.889 14.306 -0.158 1.00 66.88 119 ALA A C 1
ATOM 896 O O . ALA A 1 119 ? -9.229 13.991 -1.299 1.00 66.88 119 ALA A O 1
ATOM 897 N N . ARG A 1 120 ? -8.019 13.578 0.545 1.00 75.44 120 ARG A N 1
ATOM 898 C CA . ARG A 1 120 ? -7.423 12.338 0.045 1.00 75.44 120 ARG A CA 1
ATOM 899 C C . ARG A 1 120 ? -8.356 11.156 0.325 1.00 75.44 120 ARG A C 1
ATOM 901 O O . ARG A 1 120 ? -8.775 11.003 1.474 1.00 75.44 120 ARG A O 1
ATOM 908 N N . PRO A 1 121 ? -8.649 10.290 -0.664 1.00 83.69 121 PRO A N 1
ATOM 909 C CA . PRO A 1 121 ? -9.440 9.095 -0.412 1.00 83.69 121 PRO A CA 1
ATOM 910 C C . PRO A 1 121 ? -8.717 8.170 0.575 1.00 83.69 121 PRO A C 1
ATOM 912 O O . PRO A 1 121 ? -7.512 7.926 0.461 1.00 83.69 121 PRO A O 1
ATOM 915 N N . LEU A 1 122 ? -9.467 7.637 1.540 1.00 89.31 122 LEU A N 1
ATOM 916 C CA . LEU A 1 122 ? -8.984 6.630 2.483 1.00 89.31 122 LEU A CA 1
ATOM 917 C C . LEU A 1 122 ? -9.079 5.254 1.825 1.00 89.31 122 LEU A C 1
ATOM 919 O O . LEU A 1 122 ? -10.081 4.554 1.932 1.00 89.31 122 LEU A O 1
ATOM 923 N N . LEU A 1 123 ? -8.035 4.908 1.076 1.00 92.44 123 LEU A N 1
ATOM 924 C CA . LEU A 1 123 ? -7.975 3.651 0.339 1.00 92.44 123 LEU A CA 1
ATOM 925 C C . LEU A 1 123 ? -7.525 2.490 1.247 1.00 92.44 123 LEU A C 1
ATOM 927 O O . LEU A 1 123 ? -6.744 2.695 2.184 1.00 92.44 123 LEU A O 1
ATOM 931 N N . PRO A 1 124 ? -7.939 1.253 0.948 1.00 95.94 124 PRO A N 1
ATOM 932 C CA . PRO A 1 124 ? -7.304 0.074 1.516 1.00 95.94 124 PRO A CA 1
ATOM 933 C C . PRO A 1 124 ? -5.837 -0.016 1.078 1.00 95.94 124 PRO A C 1
ATOM 935 O O . PRO A 1 124 ? -5.525 0.184 -0.097 1.00 95.94 124 PRO A O 1
ATOM 938 N N . LEU A 1 125 ? -4.924 -0.336 1.996 1.00 95.81 125 LEU A N 1
ATOM 939 C CA . LEU A 1 125 ? -3.526 -0.605 1.661 1.00 95.81 125 LEU A CA 1
ATOM 940 C C . LEU A 1 125 ? -3.404 -2.035 1.116 1.00 95.81 125 LEU A C 1
ATOM 942 O O . LEU A 1 125 ? -3.284 -2.983 1.883 1.00 95.81 125 LEU A O 1
ATOM 946 N N . LEU A 1 126 ? -3.446 -2.197 -0.206 1.00 97.12 126 LEU A N 1
ATOM 947 C CA . LEU A 1 126 ? -3.477 -3.514 -0.865 1.00 97.12 126 LEU A CA 1
ATOM 948 C C . LEU A 1 126 ? -2.112 -4.021 -1.337 1.00 97.12 126 LEU A C 1
ATOM 950 O O . LEU A 1 126 ? -2.034 -5.085 -1.948 1.00 97.12 126 LEU A O 1
ATOM 954 N N . THR A 1 127 ? -1.038 -3.276 -1.082 1.00 95.75 127 THR A N 1
ATOM 955 C CA . THR A 1 127 ? 0.334 -3.706 -1.359 1.00 95.75 127 THR A CA 1
ATOM 956 C C . THR A 1 127 ? 1.329 -3.027 -0.434 1.00 95.75 127 THR A C 1
ATOM 958 O O . THR A 1 127 ? 1.026 -2.010 0.192 1.00 95.75 127 THR A O 1
ATOM 961 N N . ARG A 1 128 ? 2.534 -3.588 -0.357 1.00 90.81 128 ARG A N 1
ATOM 962 C CA . ARG A 1 128 ? 3.652 -2.979 0.362 1.00 90.81 128 ARG A CA 1
ATOM 963 C C . ARG A 1 128 ? 4.060 -1.676 -0.326 1.00 90.81 128 ARG A C 1
ATOM 965 O O . ARG A 1 128 ? 4.285 -1.646 -1.531 1.00 90.81 128 ARG A O 1
ATOM 972 N N . LEU A 1 129 ? 4.225 -0.621 0.465 1.00 86.19 129 LEU A N 1
ATOM 973 C CA . LEU A 1 129 ? 4.804 0.633 -0.012 1.00 86.19 129 LEU A CA 1
ATOM 974 C C . LEU A 1 129 ? 6.335 0.512 -0.104 1.00 86.19 129 LEU A C 1
ATOM 976 O O . LEU A 1 129 ? 6.934 -0.058 0.821 1.00 86.19 129 LEU A O 1
ATOM 980 N N . PRO A 1 130 ? 6.975 1.060 -1.156 1.00 80.50 130 PRO A N 1
ATOM 981 C CA . PRO A 1 130 ? 8.430 1.193 -1.212 1.00 80.50 130 PRO A CA 1
ATOM 982 C C . PRO A 1 130 ? 8.966 1.868 0.055 1.00 80.50 130 PRO A C 1
ATOM 984 O O . PRO A 1 130 ? 8.353 2.800 0.578 1.00 80.50 130 PRO A O 1
ATOM 987 N N . GLU A 1 131 ? 10.077 1.370 0.597 1.00 77.50 131 GLU A N 1
ATOM 988 C CA . GLU A 1 131 ? 10.497 1.727 1.960 1.00 77.50 131 GLU A CA 1
ATOM 989 C C . GLU A 1 131 ? 10.906 3.183 2.143 1.00 77.50 131 GLU A C 1
ATOM 991 O O . GLU A 1 131 ? 10.802 3.729 3.240 1.00 77.50 131 GLU A O 1
ATOM 996 N N . ASP A 1 132 ? 11.378 3.773 1.061 1.00 79.25 132 ASP A N 1
ATOM 997 C CA . ASP A 1 132 ? 11.830 5.145 0.923 1.00 79.25 132 ASP A CA 1
ATOM 998 C C . ASP A 1 132 ? 10.739 6.067 0.358 1.00 79.25 132 ASP A C 1
ATOM 1000 O O . ASP A 1 132 ? 10.943 7.275 0.269 1.00 79.25 132 ASP A O 1
ATOM 1004 N N . SER A 1 133 ? 9.579 5.518 -0.021 1.00 79.62 133 SER A N 1
ATOM 1005 C CA . SER A 1 133 ? 8.440 6.317 -0.468 1.00 79.62 133 SER A CA 1
ATOM 1006 C C . SER A 1 133 ? 7.667 6.897 0.712 1.00 79.62 133 SER A C 1
ATOM 1008 O O . SER A 1 133 ? 7.540 6.289 1.781 1.00 79.62 133 SER A O 1
ATOM 1010 N N . ARG A 1 134 ? 7.105 8.088 0.496 1.00 80.00 134 ARG A N 1
ATOM 1011 C CA . ARG A 1 134 ? 6.178 8.709 1.445 1.00 80.00 134 ARG A CA 1
ATOM 1012 C C . ARG A 1 134 ? 4.892 7.899 1.542 1.00 80.00 134 ARG A C 1
ATOM 1014 O O . ARG A 1 134 ? 4.491 7.233 0.590 1.00 80.00 134 ARG A O 1
ATOM 1021 N N . ALA A 1 135 ? 4.207 8.002 2.674 1.00 83.50 135 ALA A N 1
ATOM 1022 C CA . ALA A 1 135 ? 2.944 7.309 2.894 1.00 83.50 135 ALA A CA 1
ATOM 1023 C C . ALA A 1 135 ? 1.921 8.215 3.597 1.00 83.50 135 ALA A C 1
ATOM 1025 O O . ALA A 1 135 ? 2.282 8.937 4.526 1.00 83.50 135 ALA A O 1
ATOM 1026 N N . PRO A 1 136 ? 0.630 8.173 3.210 1.00 85.81 136 PRO A N 1
ATOM 1027 C CA . PRO A 1 136 ? -0.429 8.726 4.045 1.00 85.81 136 PRO A CA 1
ATOM 1028 C C . PRO A 1 136 ? -0.447 8.034 5.416 1.00 85.81 136 PRO A C 1
ATOM 1030 O O . PRO A 1 136 ? -0.298 6.812 5.489 1.00 85.81 136 PRO A O 1
ATOM 1033 N N . LEU A 1 137 ? -0.747 8.782 6.484 1.00 85.56 137 LEU A N 1
ATOM 1034 C CA . LEU A 1 137 ? -0.864 8.222 7.837 1.00 85.56 137 LEU A CA 1
ATOM 1035 C C . LEU A 1 137 ? -1.844 7.040 7.895 1.00 85.56 137 LEU A C 1
ATOM 1037 O O . LEU A 1 137 ? -1.570 6.054 8.569 1.00 85.56 137 LEU A O 1
ATOM 1041 N N . TYR A 1 138 ? -2.941 7.090 7.134 1.00 91.06 138 TYR A N 1
ATOM 1042 C CA . TYR A 1 138 ? -3.903 5.988 7.072 1.00 91.06 138 TYR A CA 1
ATOM 1043 C C . TYR A 1 138 ? -3.299 4.680 6.529 1.00 91.06 138 TYR A C 1
ATOM 1045 O O . TYR A 1 138 ? -3.700 3.597 6.948 1.00 91.06 138 TYR A O 1
ATOM 1053 N N . PHE A 1 139 ? -2.312 4.742 5.631 1.00 91.81 139 PHE A N 1
ATOM 1054 C CA . PHE A 1 139 ? -1.617 3.541 5.159 1.00 91.81 139 PHE A CA 1
ATOM 1055 C C . PHE A 1 139 ? -0.642 3.013 6.199 1.00 91.81 139 PHE A C 1
ATOM 1057 O O . PHE A 1 139 ? -0.610 1.811 6.434 1.00 91.81 139 PHE A O 1
ATOM 1064 N N . VAL A 1 140 ? 0.107 3.889 6.870 1.00 90.50 140 VAL A N 1
ATOM 1065 C CA . VAL A 1 140 ? 0.998 3.450 7.955 1.00 90.50 140 VAL A CA 1
ATOM 1066 C C . VAL A 1 140 ? 0.189 2.844 9.106 1.00 90.50 140 VAL A C 1
ATOM 1068 O O . VAL A 1 140 ? 0.567 1.804 9.641 1.00 90.50 140 VAL A O 1
ATOM 1071 N N . PHE A 1 141 ? -0.978 3.413 9.413 1.00 93.06 141 PHE A N 1
ATOM 1072 C CA . PHE A 1 141 ? -1.944 2.846 10.351 1.00 93.06 141 PHE A CA 1
ATOM 1073 C C . PHE A 1 141 ? -2.402 1.441 9.932 1.00 93.06 141 PHE A C 1
ATOM 1075 O O . PHE A 1 141 ? -2.323 0.505 10.726 1.00 93.06 141 PHE A O 1
ATOM 1082 N N . GLN A 1 142 ? -2.812 1.251 8.674 1.00 95.94 142 GLN A N 1
ATOM 1083 C CA . GLN A 1 142 ? -3.180 -0.074 8.160 1.00 95.94 142 GLN A CA 1
ATOM 1084 C C . GLN A 1 142 ? -2.003 -1.061 8.177 1.00 95.94 142 GLN A C 1
ATOM 1086 O O . GLN A 1 142 ? -2.191 -2.221 8.533 1.00 95.94 142 GLN A O 1
ATOM 1091 N N . GLN A 1 143 ? -0.787 -0.615 7.851 1.00 93.88 143 GLN A N 1
ATOM 1092 C CA . GLN A 1 143 ? 0.423 -1.440 7.894 1.00 93.88 143 GLN A CA 1
ATOM 1093 C C . GLN A 1 143 ? 0.757 -1.887 9.325 1.00 93.88 143 GLN A C 1
ATOM 1095 O O . GLN A 1 143 ? 1.105 -3.052 9.537 1.00 93.88 143 GLN A O 1
ATOM 1100 N N . MET A 1 144 ? 0.616 -0.995 10.310 1.00 94.94 144 MET A N 1
ATOM 1101 C CA . MET A 1 144 ? 0.747 -1.322 11.733 1.00 94.94 144 MET A CA 1
ATOM 1102 C C . MET A 1 144 ? -0.264 -2.399 12.140 1.00 94.94 144 MET A C 1
ATOM 1104 O O . MET A 1 144 ? 0.108 -3.385 12.781 1.00 94.94 144 MET A O 1
ATOM 1108 N N . LEU A 1 145 ? -1.534 -2.250 11.754 1.00 96.81 145 LEU A N 1
ATOM 1109 C CA . LEU A 1 145 ? -2.570 -3.238 12.068 1.00 96.81 145 LEU A CA 1
ATOM 1110 C C . LEU A 1 145 ? -2.306 -4.577 11.377 1.00 96.81 145 LEU A C 1
ATOM 1112 O O . LEU A 1 145 ? -2.357 -5.613 12.031 1.00 96.81 145 LEU A O 1
ATOM 1116 N N . LEU A 1 146 ? -1.937 -4.567 10.096 1.00 95.81 146 LEU A N 1
ATOM 1117 C CA . LEU A 1 146 ? -1.582 -5.771 9.343 1.00 95.81 146 LEU A CA 1
ATOM 1118 C C . LEU A 1 146 ? -0.394 -6.518 9.971 1.00 95.81 146 LEU A C 1
ATOM 1120 O O . LEU A 1 146 ? -0.386 -7.748 10.023 1.00 95.81 146 LEU A O 1
ATOM 1124 N N . SER A 1 147 ? 0.607 -5.779 10.455 1.00 94.06 147 SER A N 1
ATOM 1125 C CA . SER A 1 147 ? 1.807 -6.349 11.080 1.00 94.06 147 SER A CA 1
ATOM 1126 C C . SER A 1 147 ? 1.506 -6.911 12.471 1.00 94.06 147 SER A C 1
ATOM 1128 O O . SER A 1 147 ? 1.883 -8.042 12.775 1.00 94.06 147 SER A O 1
ATOM 1130 N N . SER A 1 148 ? 0.786 -6.151 13.299 1.00 95.44 148 SER A N 1
ATOM 1131 C CA . SER A 1 148 ? 0.468 -6.533 14.682 1.00 95.44 148 SER A CA 1
ATOM 1132 C C . SER A 1 148 ? -0.613 -7.614 14.783 1.00 95.44 148 SER A C 1
ATOM 1134 O O . SER A 1 148 ? -0.552 -8.442 15.689 1.00 95.44 148 SER A O 1
ATOM 1136 N N . ALA A 1 149 ? -1.559 -7.682 13.839 1.00 95.44 149 ALA A N 1
ATOM 1137 C CA . ALA A 1 149 ? -2.664 -8.646 13.861 1.00 95.44 149 ALA A CA 1
ATOM 1138 C C . ALA A 1 149 ? -2.209 -10.117 13.800 1.00 95.44 149 ALA A C 1
ATOM 1140 O O . ALA A 1 149 ? -2.926 -10.997 14.287 1.00 95.44 149 ALA A O 1
ATOM 1141 N N . ARG A 1 150 ? -1.010 -10.380 13.259 1.00 91.12 150 ARG A N 1
ATOM 1142 C CA . ARG A 1 150 ? -0.436 -11.729 13.094 1.00 91.12 150 ARG A CA 1
ATOM 1143 C C . ARG A 1 150 ? -0.180 -12.449 14.415 1.00 91.12 150 ARG A C 1
ATOM 1145 O O . ARG A 1 150 ? -0.313 -13.669 14.477 1.00 91.12 150 ARG A O 1
ATOM 1152 N N . LEU A 1 151 ? 0.185 -11.711 15.464 1.00 93.25 151 LEU A N 1
ATOM 1153 C CA . LEU A 1 151 ? 0.512 -12.263 16.778 1.00 93.25 151 LEU A CA 1
ATOM 1154 C C . LEU A 1 151 ? -0.459 -11.715 17.819 1.00 93.25 151 LEU A C 1
ATOM 1156 O O . LEU A 1 151 ? -0.551 -10.506 18.004 1.00 93.25 151 LEU A O 1
ATOM 1160 N N . ALA A 1 152 ? -1.134 -12.598 18.559 1.00 94.69 152 ALA A N 1
ATOM 1161 C CA . ALA A 1 152 ? -2.114 -12.188 19.570 1.00 94.69 152 ALA A CA 1
ATOM 1162 C C . ALA A 1 152 ? -1.517 -11.230 20.620 1.00 94.69 152 ALA A C 1
ATOM 1164 O O . ALA A 1 152 ? -2.166 -10.265 21.017 1.00 94.69 152 ALA A O 1
ATOM 1165 N N . ARG A 1 153 ? -0.256 -11.450 21.023 1.00 96.62 153 ARG A N 1
ATOM 1166 C CA . ARG A 1 153 ? 0.474 -10.564 21.943 1.00 96.62 153 ARG A CA 1
ATOM 1167 C C . ARG A 1 153 ? 0.612 -9.141 21.392 1.00 96.62 153 ARG A C 1
ATOM 1169 O O . ARG A 1 153 ? 0.243 -8.194 22.085 1.00 96.62 153 ARG A O 1
ATOM 1176 N N . GLU A 1 154 ? 1.119 -8.991 20.168 1.00 95.81 154 GLU A N 1
ATOM 1177 C CA . GLU A 1 154 ? 1.321 -7.672 19.552 1.00 95.81 154 GLU A CA 1
ATOM 1178 C C . GLU A 1 154 ? -0.008 -6.990 19.239 1.00 95.81 154 GLU A C 1
ATOM 1180 O O . GLU A 1 154 ? -0.183 -5.813 19.556 1.00 95.81 154 GLU A O 1
ATOM 1185 N N . ARG A 1 155 ? -0.990 -7.741 18.727 1.00 96.06 155 ARG A N 1
ATOM 1186 C CA . ARG A 1 155 ? -2.357 -7.251 18.524 1.00 96.06 155 ARG A CA 1
ATOM 1187 C C . ARG A 1 155 ? -2.938 -6.674 19.815 1.00 96.06 155 ARG A C 1
ATOM 1189 O O . ARG A 1 155 ? -3.398 -5.536 19.819 1.00 96.06 155 ARG A O 1
ATOM 1196 N N . ASN A 1 156 ? -2.860 -7.404 20.928 1.00 96.50 156 ASN A N 1
ATOM 1197 C CA . ASN A 1 156 ? -3.365 -6.942 22.224 1.00 96.50 156 ASN A CA 1
ATOM 1198 C C . ASN A 1 156 ? -2.622 -5.699 22.734 1.00 96.50 156 ASN A C 1
ATOM 1200 O O . ASN A 1 156 ? -3.254 -4.781 23.265 1.00 96.50 156 ASN A O 1
ATOM 1204 N N . ARG A 1 157 ? -1.295 -5.639 22.552 1.00 96.69 157 ARG A N 1
ATOM 1205 C CA . ARG A 1 157 ? -0.476 -4.470 22.904 1.00 96.69 157 ARG A CA 1
ATOM 1206 C C . ARG A 1 157 ? -0.914 -3.229 22.123 1.00 96.69 157 ARG A C 1
ATOM 1208 O O . ARG A 1 157 ? -1.229 -2.212 22.743 1.00 96.69 157 ARG A O 1
ATOM 1215 N N . VAL A 1 158 ? -0.974 -3.323 20.794 1.00 96.56 158 VAL A N 1
ATOM 1216 C CA . VAL A 1 158 ? -1.399 -2.228 19.906 1.00 96.56 158 VAL A CA 1
ATOM 1217 C C . VAL A 1 158 ? -2.828 -1.799 20.235 1.00 96.56 158 VAL A C 1
ATOM 1219 O O . VAL A 1 158 ? -3.080 -0.614 20.460 1.00 96.56 158 VAL A O 1
ATOM 1222 N N . MET A 1 159 ? -3.751 -2.753 20.387 1.00 96.50 159 MET A N 1
ATOM 1223 C CA . MET A 1 159 ? -5.143 -2.460 20.725 1.00 96.50 159 MET A CA 1
ATOM 1224 C C . MET A 1 159 ? -5.281 -1.740 22.066 1.00 96.50 159 MET A C 1
ATOM 1226 O O . MET A 1 159 ? -6.056 -0.791 22.152 1.00 96.50 159 MET A O 1
ATOM 1230 N N . LYS A 1 160 ? -4.510 -2.110 23.097 1.00 96.12 160 LYS A N 1
ATOM 1231 C CA . LYS A 1 160 ? -4.524 -1.409 24.394 1.00 96.12 160 LYS A CA 1
ATOM 1232 C C . LYS A 1 160 ? -4.135 0.066 24.260 1.00 96.12 160 LYS A C 1
ATOM 1234 O O . LYS A 1 160 ? -4.684 0.910 24.967 1.00 96.12 160 LYS A O 1
ATOM 1239 N N . VAL A 1 161 ? -3.191 0.394 23.376 1.00 96.00 161 VAL A N 1
ATOM 1240 C CA . VAL A 1 161 ? -2.828 1.792 23.099 1.00 96.00 161 VAL A CA 1
ATOM 1241 C C . VAL A 1 161 ? -3.956 2.487 22.339 1.00 96.00 161 VAL A C 1
ATOM 1243 O O . VAL A 1 161 ? -4.434 3.517 22.803 1.00 96.00 161 VAL A O 1
ATOM 1246 N N . LEU A 1 162 ? -4.452 1.893 21.250 1.00 95.19 162 LEU A N 1
ATOM 1247 C CA . LEU A 1 162 ? -5.513 2.481 20.420 1.00 95.19 162 LEU A CA 1
ATOM 1248 C C . LEU A 1 162 ? -6.818 2.718 21.198 1.00 95.19 162 LEU A C 1
ATOM 1250 O O . LEU A 1 162 ? -7.452 3.754 21.022 1.00 95.19 162 LEU A O 1
ATOM 1254 N N . CYS A 1 163 ? -7.180 1.829 22.128 1.00 94.81 163 CYS A N 1
ATOM 1255 C CA . CYS A 1 163 ? -8.348 2.009 22.999 1.00 94.81 163 CYS A CA 1
ATOM 1256 C C . CYS A 1 163 ? -8.225 3.248 23.905 1.00 94.81 163 CYS A C 1
ATOM 1258 O O . CYS A 1 163 ? -9.232 3.853 24.241 1.00 94.81 163 CYS A O 1
ATOM 1260 N N . ARG A 1 164 ? -7.005 3.632 24.311 1.00 95.00 164 ARG A N 1
ATOM 1261 C CA . ARG A 1 164 ? -6.765 4.837 25.128 1.00 95.00 164 ARG A CA 1
ATOM 1262 C C . ARG A 1 164 ? -6.766 6.121 24.303 1.00 95.00 164 ARG A C 1
ATOM 1264 O O . ARG A 1 164 ? -6.984 7.192 24.854 1.00 95.00 164 ARG A O 1
ATOM 1271 N N . LEU A 1 165 ? -6.509 6.015 23.000 1.00 92.44 165 LEU A N 1
ATOM 1272 C CA . LEU A 1 165 ? -6.498 7.151 22.077 1.00 92.44 165 LEU A CA 1
ATOM 1273 C C . LEU A 1 165 ? -7.900 7.541 21.594 1.00 92.44 165 LEU A C 1
ATOM 1275 O O . LEU A 1 165 ? -8.043 8.584 20.968 1.00 92.44 165 LEU A O 1
ATOM 1279 N N . HIS A 1 166 ? -8.926 6.727 21.855 1.00 92.50 166 HIS A N 1
ATOM 1280 C CA . HIS A 1 166 ? -10.277 6.977 21.368 1.00 92.50 166 HIS A CA 1
ATOM 1281 C C . HIS A 1 166 ? -11.289 6.996 22.532 1.00 92.50 166 HIS A C 1
ATOM 1283 O O . HIS A 1 166 ? -11.418 5.995 23.230 1.00 92.50 166 HIS A O 1
ATOM 1289 N N . PRO A 1 167 ? -12.060 8.083 22.737 1.00 90.44 167 PRO A N 1
ATOM 1290 C CA . PRO A 1 167 ? -12.932 8.227 23.909 1.00 90.44 167 PRO A CA 1
ATOM 1291 C C . PRO A 1 167 ? -14.187 7.340 23.858 1.00 90.44 167 PRO A C 1
ATOM 1293 O O . PRO A 1 167 ? -14.710 6.936 24.890 1.00 90.44 167 PRO A O 1
ATOM 1296 N N . SER A 1 168 ? -14.687 7.022 22.659 1.00 94.44 168 SER A N 1
ATOM 1297 C CA . SER A 1 168 ? -15.855 6.143 22.493 1.00 94.44 168 SER A CA 1
ATOM 1298 C C . SER A 1 168 ? -15.497 4.667 22.703 1.00 94.44 168 SER A C 1
ATOM 1300 O O . SER A 1 168 ? -14.722 4.088 21.931 1.00 94.44 168 SER A O 1
ATOM 1302 N N . SER A 1 169 ? -16.118 4.050 23.712 1.00 92.50 169 SER A N 1
ATOM 1303 C CA . SER A 1 169 ? -16.036 2.611 23.993 1.00 92.50 169 SER A CA 1
ATOM 1304 C C . SER A 1 169 ? -16.680 1.767 22.890 1.00 92.50 169 SER A C 1
ATOM 1306 O O . SER A 1 169 ? -16.103 0.763 22.480 1.00 92.50 169 SER A O 1
ATOM 1308 N N . GLU A 1 170 ? -17.819 2.207 22.349 1.00 93.88 170 GLU A N 1
ATOM 1309 C CA . GLU A 1 170 ? -18.529 1.546 21.247 1.00 93.88 170 GLU A CA 1
ATOM 1310 C C . GLU A 1 170 ? -17.667 1.466 19.979 1.00 93.88 170 GLU A C 1
ATOM 1312 O O . GLU A 1 170 ? -17.436 0.379 19.445 1.00 93.88 170 GLU A O 1
ATOM 1317 N N . ARG A 1 171 ? -17.103 2.598 19.529 1.00 90.38 171 ARG A N 1
ATOM 1318 C CA . ARG A 1 171 ? -16.220 2.619 18.347 1.00 90.38 171 ARG A CA 1
ATOM 1319 C C . ARG A 1 171 ? -14.984 1.757 18.558 1.00 90.38 171 ARG A C 1
ATOM 1321 O O . ARG A 1 171 ? -14.544 1.067 17.644 1.00 90.38 171 ARG A O 1
ATOM 1328 N N . THR A 1 172 ? -14.445 1.766 19.772 1.00 94.31 172 THR A N 1
ATOM 1329 C CA . THR A 1 172 ? -13.305 0.930 20.146 1.00 94.31 172 THR A CA 1
ATOM 1330 C C . THR A 1 172 ? -13.651 -0.563 20.124 1.00 94.31 172 THR A C 1
ATOM 1332 O O . THR A 1 172 ? -12.825 -1.370 19.694 1.00 94.31 172 THR A O 1
ATOM 1335 N N . ALA A 1 173 ? -14.863 -0.946 20.537 1.00 94.44 173 ALA A N 1
ATOM 1336 C CA . ALA A 1 173 ? -15.341 -2.326 20.470 1.00 94.44 173 ALA A CA 1
ATOM 1337 C C . ALA A 1 173 ? -15.512 -2.794 19.016 1.00 94.44 173 ALA A C 1
ATOM 1339 O O . ALA A 1 173 ? -14.959 -3.830 18.644 1.00 94.44 173 ALA A O 1
ATOM 1340 N N . LEU A 1 174 ? -16.175 -1.994 18.171 1.00 95.62 174 LEU A N 1
ATOM 1341 C CA . LEU A 1 174 ? -16.322 -2.281 16.737 1.00 95.62 174 LEU A CA 1
ATOM 1342 C C . LEU A 1 174 ? -14.963 -2.402 16.038 1.00 95.62 174 LEU A C 1
ATOM 1344 O O . LEU A 1 174 ? -14.720 -3.341 15.278 1.00 95.62 174 LEU A O 1
ATOM 1348 N N . PHE A 1 175 ? -14.050 -1.479 16.336 1.00 96.50 175 PHE A N 1
ATOM 1349 C CA . PHE A 1 175 ? -12.697 -1.502 15.798 1.00 96.50 175 PHE A CA 1
ATOM 1350 C C . PHE A 1 175 ? -11.915 -2.742 16.257 1.00 96.50 175 PHE A C 1
ATOM 1352 O O . PHE A 1 175 ? -11.233 -3.371 15.451 1.00 96.50 175 PHE A O 1
ATOM 1359 N N . ARG A 1 176 ? -12.068 -3.173 17.515 1.00 96.88 176 ARG A N 1
ATOM 1360 C CA . ARG A 1 176 ? -11.476 -4.429 17.998 1.00 96.88 176 ARG A CA 1
ATOM 1361 C C . ARG A 1 176 ? -11.999 -5.640 17.226 1.00 96.88 176 ARG A C 1
ATOM 1363 O O . ARG A 1 176 ? -11.189 -6.449 16.784 1.00 96.88 176 ARG A O 1
ATOM 1370 N N . CYS A 1 177 ? -13.313 -5.746 17.021 1.00 97.19 177 CYS A N 1
ATOM 1371 C CA . CYS A 1 177 ? -13.899 -6.818 16.209 1.00 97.19 177 CYS A CA 1
ATOM 1372 C C . CYS A 1 177 ? -13.326 -6.828 14.784 1.00 97.19 177 CYS A C 1
ATOM 1374 O O . CYS A 1 177 ? -13.014 -7.891 14.252 1.00 97.19 177 CYS A O 1
ATOM 1376 N N . ALA A 1 178 ? -13.125 -5.653 14.184 1.00 97.56 178 ALA A N 1
ATOM 1377 C CA . ALA A 1 178 ? -12.504 -5.533 12.869 1.00 97.56 178 ALA A CA 1
ATOM 1378 C C . ALA A 1 178 ? -11.034 -5.982 12.848 1.00 97.56 178 ALA A C 1
ATOM 1380 O O . ALA A 1 178 ? -10.615 -6.632 11.894 1.00 97.56 178 ALA A O 1
ATOM 1381 N N . VAL A 1 179 ? -10.251 -5.692 13.890 1.00 97.69 179 VAL A N 1
ATOM 1382 C CA . VAL A 1 179 ? -8.849 -6.140 13.984 1.00 97.69 179 VAL A CA 1
ATOM 1383 C C . VAL A 1 179 ? -8.752 -7.655 14.220 1.00 97.69 179 VAL A C 1
ATOM 1385 O O . VAL A 1 179 ? -7.858 -8.299 13.671 1.00 97.69 179 VAL A O 1
ATOM 1388 N N . GLU A 1 180 ? -9.688 -8.252 14.961 1.00 97.00 180 GLU A N 1
ATOM 1389 C CA . GLU A 1 180 ? -9.797 -9.717 15.072 1.00 97.00 180 GLU A CA 1
ATOM 1390 C C . GLU A 1 180 ? -10.190 -10.356 13.731 1.00 97.00 180 GLU A C 1
ATOM 1392 O O . GLU A 1 180 ? -9.561 -11.322 13.300 1.00 97.00 180 GLU A O 1
ATOM 1397 N N . ARG A 1 181 ? -11.157 -9.772 13.010 1.00 97.38 181 ARG A N 1
ATOM 1398 C CA . ARG A 1 181 ? -11.519 -10.206 11.650 1.00 97.38 181 ARG A CA 1
ATOM 1399 C C . ARG A 1 181 ? -10.341 -10.092 10.683 1.00 97.38 181 ARG A C 1
ATOM 1401 O O . ARG A 1 181 ? -10.092 -11.020 9.924 1.00 97.38 181 ARG A O 1
ATOM 1408 N N . LEU A 1 182 ? -9.569 -9.005 10.750 1.00 98.12 182 LEU A N 1
ATOM 1409 C CA . LEU A 1 182 ? -8.340 -8.857 9.972 1.00 98.12 182 LEU A CA 1
ATOM 1410 C C . LEU A 1 182 ? -7.344 -9.985 10.287 1.00 98.12 182 LEU A C 1
ATOM 1412 O O . LEU A 1 182 ? -6.757 -10.546 9.367 1.00 98.12 182 LEU A O 1
ATOM 1416 N N . ALA A 1 183 ? -7.167 -10.344 11.562 1.00 97.06 183 ALA A N 1
ATOM 1417 C CA . ALA A 1 183 ? -6.268 -11.429 11.958 1.00 97.06 183 ALA A CA 1
ATOM 1418 C C . ALA A 1 183 ? -6.682 -12.792 11.376 1.00 97.06 183 ALA A C 1
ATOM 1420 O O . ALA A 1 183 ? -5.805 -13.588 11.037 1.00 97.06 183 ALA A O 1
ATOM 1421 N N . VAL A 1 184 ? -7.988 -13.046 11.238 1.00 96.81 184 VAL A N 1
ATOM 1422 C CA . VAL A 1 184 ? -8.521 -14.225 10.534 1.00 96.81 184 VAL A CA 1
ATOM 1423 C C . VAL A 1 184 ? -8.235 -14.115 9.035 1.00 96.81 184 VAL A C 1
ATOM 1425 O O . VAL A 1 184 ? -7.546 -14.973 8.493 1.00 96.81 184 VAL A O 1
ATOM 1428 N N . ASN A 1 185 ? -8.639 -13.013 8.396 1.00 97.19 185 ASN A N 1
ATOM 1429 C CA . ASN A 1 185 ? -8.477 -12.801 6.953 1.00 97.19 185 ASN A CA 1
ATOM 1430 C C . ASN A 1 185 ? -7.012 -12.906 6.484 1.00 97.19 185 ASN A C 1
ATOM 1432 O O . ASN A 1 185 ? -6.750 -13.367 5.377 1.00 97.19 185 ASN A O 1
ATOM 1436 N N . ILE A 1 186 ? -6.040 -12.489 7.309 1.00 96.62 186 ILE A N 1
ATOM 1437 C CA . ILE A 1 186 ? -4.606 -12.603 6.989 1.00 96.62 186 ILE A CA 1
ATOM 1438 C C . ILE A 1 186 ? -4.175 -14.064 6.802 1.00 96.62 186 ILE A C 1
ATOM 1440 O O . ILE A 1 186 ? -3.270 -14.316 6.009 1.00 96.62 186 ILE A O 1
ATOM 1444 N N . ARG A 1 187 ? -4.777 -15.012 7.530 1.00 93.88 187 ARG A N 1
ATOM 1445 C CA . ARG A 1 187 ? -4.407 -16.437 7.460 1.00 93.88 187 ARG A CA 1
ATOM 1446 C C . ARG A 1 187 ? -4.836 -17.077 6.146 1.00 93.88 187 ARG A C 1
ATOM 1448 O O . ARG A 1 187 ? -4.118 -17.929 5.638 1.00 93.88 187 ARG A O 1
ATOM 1455 N N . ASP A 1 188 ? -5.959 -16.622 5.602 1.00 93.25 188 ASP A N 1
ATOM 1456 C CA . ASP A 1 188 ? -6.555 -17.178 4.385 1.00 93.25 188 ASP A CA 1
ATOM 1457 C C . ASP A 1 188 ? -6.073 -16.456 3.113 1.00 93.25 188 ASP A C 1
ATOM 1459 O O . ASP A 1 188 ? -6.231 -16.951 1.996 1.00 93.25 188 ASP A O 1
ATOM 1463 N N . ALA A 1 189 ? -5.476 -15.269 3.255 1.00 94.62 189 ALA A N 1
ATOM 1464 C CA . ALA A 1 189 ? -5.032 -14.463 2.128 1.00 94.62 189 ALA A CA 1
ATOM 1465 C C . ALA A 1 189 ? -3.694 -14.958 1.548 1.00 94.62 189 ALA A C 1
ATOM 1467 O O . ALA A 1 189 ? -2.659 -14.916 2.211 1.00 94.62 189 ALA A O 1
ATOM 1468 N N . ALA A 1 190 ? -3.683 -15.298 0.253 1.00 94.06 190 ALA A N 1
ATOM 1469 C CA . ALA A 1 190 ? -2.455 -15.625 -0.487 1.00 94.06 190 ALA A CA 1
ATOM 1470 C C . ALA A 1 190 ? -1.427 -14.477 -0.468 1.00 94.06 190 ALA A C 1
ATOM 1472 O O . ALA A 1 190 ? -0.217 -14.700 -0.457 1.00 94.06 190 ALA A O 1
ATOM 1473 N N . TYR A 1 191 ? -1.915 -13.236 -0.436 1.00 95.56 191 TYR A N 1
ATOM 1474 C CA . TYR A 1 191 ? -1.111 -12.046 -0.210 1.00 95.56 191 TYR A CA 1
ATOM 1475 C C . TYR A 1 191 ? -1.680 -11.271 0.983 1.00 95.56 191 TYR A C 1
ATOM 1477 O O . TYR A 1 191 ? -2.808 -10.791 0.889 1.00 95.56 191 TYR A O 1
ATOM 1485 N N . PRO A 1 192 ? -0.941 -11.094 2.096 1.00 95.50 192 PRO A N 1
ATOM 1486 C CA . PRO A 1 192 ? -1.512 -10.580 3.345 1.00 95.50 192 PRO A CA 1
ATOM 1487 C C . PRO A 1 192 ? -2.237 -9.235 3.230 1.00 95.50 192 PRO A C 1
ATOM 1489 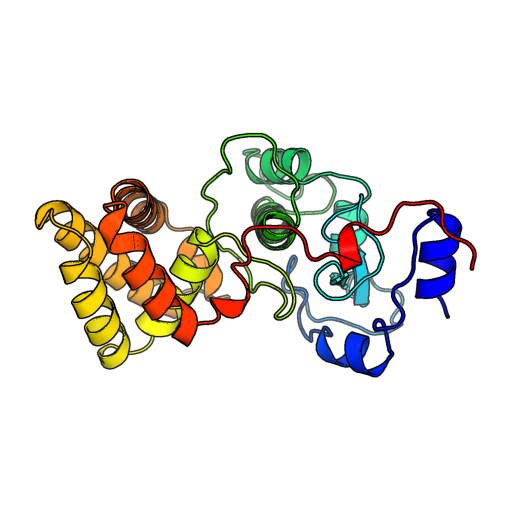O O . PRO A 1 192 ? -3.221 -9.014 3.925 1.00 95.50 192 PRO A O 1
ATOM 1492 N N . TYR A 1 193 ? -1.786 -8.340 2.347 1.00 96.88 193 TYR A N 1
ATOM 1493 C CA . TYR A 1 193 ? -2.436 -7.043 2.144 1.00 96.88 193 TYR A CA 1
ATOM 1494 C C . TYR A 1 193 ? -3.840 -7.164 1.533 1.00 96.88 193 TYR A C 1
ATOM 1496 O O . TYR A 1 193 ? -4.665 -6.277 1.734 1.00 96.88 193 TYR A O 1
ATOM 1504 N N . ASP A 1 194 ? -4.162 -8.269 0.853 1.00 96.94 194 ASP A N 1
ATOM 1505 C CA . ASP A 1 194 ? -5.511 -8.496 0.327 1.00 96.94 194 ASP A CA 1
ATOM 1506 C C . ASP A 1 194 ? -6.541 -8.669 1.460 1.00 96.94 194 ASP A C 1
ATOM 1508 O O . ASP A 1 194 ? -7.719 -8.374 1.257 1.00 96.94 194 ASP A O 1
ATOM 1512 N N . ALA A 1 195 ? -6.115 -9.033 2.677 1.00 97.25 195 ALA A N 1
ATOM 1513 C CA . ALA A 1 195 ? -6.982 -9.079 3.858 1.00 97.25 195 ALA A CA 1
ATOM 1514 C C . ALA A 1 195 ? -7.572 -7.702 4.222 1.00 97.25 195 ALA A C 1
ATOM 1516 O O . ALA A 1 195 ? -8.645 -7.626 4.825 1.00 97.25 195 ALA A O 1
ATOM 1517 N N . LEU A 1 196 ? -6.903 -6.614 3.822 1.00 97.56 196 LEU A N 1
ATOM 1518 C CA . LEU A 1 196 ? -7.386 -5.244 4.000 1.00 97.56 196 LEU A CA 1
ATOM 1519 C C . LEU A 1 196 ? -8.460 -4.857 2.976 1.00 97.56 196 LEU A C 1
ATOM 1521 O O . LEU A 1 196 ? -9.027 -3.780 3.106 1.00 97.56 196 LEU A O 1
ATOM 1525 N N . SER A 1 197 ? -8.781 -5.697 1.987 1.00 96.00 197 SER A N 1
ATOM 1526 C CA . SER A 1 197 ? -9.886 -5.428 1.052 1.00 96.00 197 SER A CA 1
ATOM 1527 C C . SER A 1 197 ? -11.280 -5.700 1.635 1.00 96.00 197 SER A C 1
ATOM 1529 O O . SER A 1 197 ? -12.277 -5.353 1.008 1.00 96.00 197 SER A O 1
ATOM 1531 N N . ASP A 1 198 ? -11.361 -6.293 2.829 1.00 96.88 198 ASP A N 1
ATOM 1532 C CA . ASP A 1 198 ? -12.623 -6.580 3.509 1.00 96.88 198 ASP A CA 1
ATOM 1533 C C . ASP A 1 198 ? -13.354 -5.288 3.913 1.00 96.88 198 ASP A C 1
ATOM 1535 O O . ASP A 1 198 ? -12.839 -4.469 4.679 1.00 96.88 198 ASP A O 1
ATOM 1539 N N . GLU A 1 199 ? -14.578 -5.109 3.414 1.00 95.50 199 GLU A N 1
ATOM 1540 C CA . GLU A 1 199 ? -15.368 -3.897 3.657 1.00 95.50 199 GLU A CA 1
ATOM 1541 C C . GLU A 1 199 ? -15.730 -3.694 5.131 1.00 95.50 199 GLU A C 1
ATOM 1543 O O . GLU A 1 199 ? -15.789 -2.556 5.597 1.00 95.50 199 GLU A O 1
ATOM 1548 N N . GLY A 1 200 ? -15.967 -4.774 5.881 1.00 95.94 200 GLY A N 1
ATOM 1549 C CA . GLY A 1 200 ? -16.270 -4.698 7.309 1.00 95.94 200 GLY A CA 1
ATOM 1550 C C . GLY A 1 200 ? -15.063 -4.208 8.104 1.00 95.94 200 GLY A C 1
ATOM 1551 O O . GLY A 1 200 ? -15.199 -3.345 8.975 1.00 95.94 200 GLY A O 1
ATOM 1552 N N . VAL A 1 201 ? -13.876 -4.700 7.743 1.00 97.31 201 VAL A N 1
ATOM 1553 C CA . VAL A 1 201 ? -12.603 -4.226 8.292 1.00 97.31 201 VAL A CA 1
ATOM 1554 C C . VAL A 1 201 ? -12.389 -2.751 7.944 1.00 97.31 201 VAL A C 1
ATOM 1556 O O . VAL A 1 201 ? -12.201 -1.930 8.843 1.00 97.31 201 VAL A O 1
ATOM 1559 N N . GLN A 1 202 ? -12.490 -2.383 6.664 1.00 96.94 202 GLN A N 1
ATOM 1560 C CA . GLN A 1 202 ? -12.232 -1.013 6.207 1.00 96.94 202 GLN A CA 1
ATOM 1561 C C . GLN A 1 202 ? -13.222 0.007 6.762 1.00 96.94 202 GLN A C 1
ATOM 1563 O O . GLN A 1 202 ? -12.811 1.107 7.130 1.00 96.94 202 GLN A O 1
ATOM 1568 N N . ARG A 1 203 ? -14.507 -0.344 6.883 1.00 96.69 203 ARG A N 1
ATOM 1569 C CA . ARG A 1 203 ? -15.533 0.543 7.450 1.00 96.69 203 ARG A CA 1
ATOM 1570 C C . ARG A 1 203 ? -15.223 0.897 8.902 1.00 96.69 203 ARG A C 1
ATOM 1572 O O . ARG A 1 203 ? -15.261 2.071 9.263 1.00 96.69 203 ARG A O 1
ATOM 1579 N N . ALA A 1 204 ? -14.877 -0.095 9.721 1.00 96.44 204 ALA A N 1
ATOM 1580 C CA . ALA A 1 204 ? -14.528 0.126 11.121 1.00 96.44 204 ALA A CA 1
ATOM 1581 C C . ALA A 1 204 ? -13.194 0.875 11.273 1.00 96.44 204 ALA A C 1
ATOM 1583 O O . ALA A 1 204 ? -13.109 1.802 12.078 1.00 96.44 204 ALA A O 1
ATOM 1584 N N . MET A 1 205 ? -12.175 0.524 10.477 1.00 95.88 205 MET A N 1
ATOM 1585 C CA . MET A 1 205 ? -10.883 1.225 10.467 1.00 95.88 205 MET A CA 1
ATOM 1586 C C . MET A 1 205 ? -11.034 2.692 10.069 1.00 95.88 205 MET A C 1
ATOM 1588 O O . MET A 1 205 ? -10.549 3.570 10.779 1.00 95.88 205 MET A O 1
ATOM 1592 N N . THR A 1 206 ? -11.744 2.957 8.971 1.00 94.12 206 THR A N 1
ATOM 1593 C CA . THR A 1 206 ? -12.024 4.311 8.484 1.00 94.12 206 THR A CA 1
ATOM 1594 C C . THR A 1 206 ? -12.787 5.097 9.534 1.00 94.12 206 THR A C 1
ATOM 1596 O O . THR A 1 206 ? -12.381 6.201 9.879 1.00 94.12 206 THR A O 1
ATOM 1599 N N . SER A 1 207 ? -13.853 4.511 10.088 1.00 94.12 207 SER A N 1
ATOM 1600 C CA . SER A 1 207 ? -14.652 5.179 11.107 1.00 94.12 207 SER A CA 1
ATOM 1601 C C . SER A 1 207 ? -13.849 5.501 12.362 1.00 94.12 207 SER A C 1
ATOM 1603 O O . SER A 1 207 ? -14.081 6.558 12.927 1.00 94.12 207 SER A O 1
ATOM 1605 N N . TRP A 1 208 ? -12.964 4.616 12.821 1.00 95.31 208 TRP A N 1
ATOM 1606 C CA . TRP A 1 208 ? -12.119 4.889 13.985 1.00 95.31 208 TRP A CA 1
ATOM 1607 C C . TRP A 1 208 ? -11.096 5.988 13.673 1.00 95.31 208 TRP A C 1
ATOM 1609 O O . TRP A 1 208 ? -10.898 6.904 14.469 1.00 95.31 208 TRP A O 1
ATOM 1619 N N . PHE A 1 209 ? -10.474 5.918 12.493 1.00 93.38 209 PHE A N 1
ATOM 1620 C CA . PHE A 1 209 ? -9.417 6.835 12.074 1.00 93.38 209 PHE A CA 1
ATOM 1621 C C . PHE A 1 209 ? -9.921 8.264 11.863 1.00 93.38 209 PHE A C 1
ATOM 1623 O O . PHE A 1 209 ? -9.236 9.210 12.236 1.00 93.38 209 PHE A O 1
ATOM 1630 N N . THR A 1 210 ? -11.112 8.445 11.290 1.00 91.62 210 THR A N 1
ATOM 1631 C CA . THR A 1 210 ? -11.670 9.783 11.030 1.00 91.62 210 THR A CA 1
ATOM 1632 C C . THR A 1 210 ? -12.274 10.442 12.265 1.00 91.62 210 THR A C 1
ATOM 1634 O O . THR A 1 210 ? -12.449 11.657 12.265 1.00 91.62 210 THR A O 1
ATOM 1637 N N . THR A 1 211 ? -12.578 9.676 13.319 1.00 91.25 211 THR A N 1
ATOM 1638 C CA . THR A 1 211 ? -13.148 10.203 14.571 1.00 91.25 211 THR A CA 1
ATOM 1639 C C . THR A 1 211 ? -12.153 10.261 15.723 1.00 91.25 211 THR A C 1
ATOM 1641 O O . THR A 1 211 ? -12.541 10.599 16.843 1.00 91.25 211 THR A O 1
ATOM 1644 N N . VAL A 1 212 ? -10.879 9.936 15.481 1.00 88.69 212 VAL A N 1
ATOM 1645 C CA . VAL A 1 212 ? -9.837 10.081 16.498 1.00 88.69 212 VAL A CA 1
ATOM 1646 C C . VAL A 1 212 ? -9.702 11.563 16.889 1.00 88.69 212 VAL A C 1
ATOM 1648 O O . VAL A 1 212 ? -9.622 12.422 16.005 1.00 88.69 212 VAL A O 1
ATOM 1651 N N . PRO A 1 213 ? -9.685 11.912 18.189 1.00 88.56 213 PRO A N 1
ATOM 1652 C CA . PRO A 1 213 ? -9.507 13.299 18.602 1.00 88.56 213 PRO A CA 1
ATOM 1653 C C . PRO A 1 213 ? -8.166 13.859 18.125 1.00 88.56 213 PRO A C 1
ATOM 1655 O O . PRO A 1 213 ? -7.144 13.174 18.188 1.00 88.56 213 PRO A O 1
ATOM 1658 N N . ALA A 1 214 ? -8.138 15.138 17.740 1.00 86.44 214 ALA A N 1
ATOM 1659 C CA . ALA A 1 214 ? -6.910 15.811 17.306 1.00 86.44 214 ALA A CA 1
ATOM 1660 C C . ALA A 1 214 ? -5.782 15.713 18.355 1.00 86.44 214 ALA A C 1
ATOM 1662 O O . ALA A 1 214 ? -4.629 15.467 18.008 1.00 86.44 214 ALA A O 1
ATOM 1663 N N . ALA A 1 215 ? -6.126 15.803 19.645 1.00 87.19 215 ALA A N 1
ATOM 1664 C CA . ALA A 1 215 ? -5.187 15.657 20.760 1.00 87.19 215 ALA A CA 1
ATOM 1665 C C . ALA A 1 215 ? -4.527 14.264 20.845 1.00 87.19 215 ALA A C 1
ATOM 1667 O O . ALA A 1 215 ? -3.463 14.116 21.441 1.00 87.19 215 ALA A O 1
ATOM 1668 N N . SER A 1 216 ? -5.132 13.240 20.240 1.00 89.88 216 SER A N 1
ATOM 1669 C CA . SER A 1 216 ? -4.647 11.856 20.252 1.00 89.88 216 SER A CA 1
ATOM 1670 C C . SER A 1 216 ? -3.789 11.510 19.027 1.00 89.88 216 SER A C 1
ATOM 1672 O O . SER A 1 216 ? -3.128 10.468 19.017 1.00 89.88 216 SER A O 1
ATOM 1674 N N . VAL A 1 217 ? -3.744 12.383 18.012 1.00 87.50 217 VAL A N 1
ATOM 1675 C CA . VAL A 1 217 ? -2.955 12.186 16.783 1.00 87.50 217 VAL A CA 1
ATOM 1676 C C . VAL A 1 217 ? -1.449 12.043 17.055 1.00 87.50 217 VAL A C 1
ATOM 1678 O O . VAL A 1 217 ? -0.855 11.129 16.480 1.00 87.50 217 VAL A O 1
ATOM 1681 N N . PRO A 1 218 ? -0.807 12.831 17.946 1.00 87.69 218 PRO A N 1
ATOM 1682 C CA . PRO A 1 218 ? 0.605 12.621 18.281 1.00 87.69 218 PRO A CA 1
ATOM 1683 C C . PRO A 1 218 ? 0.884 11.220 18.842 1.00 87.69 218 PRO A C 1
ATOM 1685 O O . PRO A 1 218 ? 1.858 10.580 18.452 1.00 87.69 218 PRO A O 1
ATOM 1688 N N . GLY A 1 219 ? -0.010 10.701 19.691 1.00 89.88 219 GLY A N 1
ATOM 1689 C CA . GLY A 1 219 ? 0.098 9.341 20.226 1.00 89.88 219 GLY A CA 1
ATOM 1690 C C . GLY A 1 219 ? -0.074 8.264 19.150 1.00 89.88 219 GLY A C 1
ATOM 1691 O O . GLY A 1 219 ? 0.630 7.253 19.166 1.00 89.88 219 GLY A O 1
ATOM 1692 N N . LEU A 1 220 ? -0.961 8.493 18.176 1.00 89.94 220 LEU A N 1
ATOM 1693 C CA . LEU A 1 220 ? -1.118 7.607 17.021 1.00 89.94 220 LEU A CA 1
ATOM 1694 C C . LEU A 1 220 ? 0.136 7.600 16.134 1.00 89.94 220 LEU A C 1
ATOM 1696 O O . LEU A 1 220 ? 0.583 6.529 15.725 1.00 89.94 220 LEU A O 1
ATOM 1700 N N . LEU A 1 221 ? 0.717 8.772 15.861 1.00 88.12 221 LEU A N 1
ATOM 1701 C CA . LEU A 1 221 ? 1.967 8.907 15.107 1.00 88.12 221 LEU A CA 1
ATOM 1702 C C . LEU A 1 221 ? 3.126 8.202 15.811 1.00 88.12 221 LEU A C 1
ATOM 1704 O O . LEU A 1 221 ? 3.863 7.454 15.167 1.00 88.12 221 LEU A O 1
ATOM 1708 N N . GLN A 1 222 ? 3.247 8.384 17.128 1.00 89.31 222 GLN A N 1
ATOM 1709 C CA . GLN A 1 222 ? 4.258 7.709 17.936 1.00 89.31 222 GLN A CA 1
ATOM 1710 C C . GLN A 1 222 ? 4.118 6.186 17.825 1.00 89.31 222 GLN A C 1
ATOM 1712 O O . GLN A 1 222 ? 5.092 5.500 17.526 1.00 89.31 222 GLN A O 1
ATOM 1717 N N . LEU A 1 223 ? 2.904 5.652 17.983 1.00 90.56 223 LEU A N 1
ATOM 1718 C CA . LEU A 1 223 ? 2.658 4.215 17.849 1.00 90.56 223 LEU A CA 1
ATOM 1719 C C . LEU A 1 223 ? 2.977 3.708 16.435 1.00 90.56 223 LEU A C 1
ATOM 1721 O O . LEU A 1 223 ? 3.619 2.674 16.277 1.00 90.56 223 LEU A O 1
ATOM 1725 N N . CYS A 1 224 ? 2.576 4.451 15.402 1.00 88.81 224 CYS A N 1
ATOM 1726 C CA . CYS A 1 224 ? 2.870 4.103 14.014 1.00 88.81 224 CYS A CA 1
ATOM 1727 C C . CYS A 1 224 ? 4.376 4.167 13.694 1.00 88.81 224 CYS A C 1
ATOM 1729 O O . CYS A 1 224 ? 4.820 3.531 12.736 1.00 88.81 224 CYS A O 1
ATOM 1731 N N . SER A 1 225 ? 5.180 4.919 14.457 1.00 85.06 225 SER A N 1
ATOM 1732 C CA . SER A 1 225 ? 6.624 5.057 14.209 1.00 85.06 225 SER A CA 1
ATOM 1733 C C . SER A 1 225 ? 7.378 3.738 14.371 1.00 85.06 225 SER A C 1
ATOM 1735 O O . SER A 1 225 ? 8.250 3.447 13.554 1.00 85.06 225 SER A O 1
ATOM 1737 N N . GLU A 1 226 ? 6.923 2.872 15.284 1.00 86.94 226 GLU A N 1
ATOM 1738 C CA . GLU A 1 226 ? 7.406 1.492 15.451 1.00 86.94 226 GLU A CA 1
ATOM 1739 C C . GLU A 1 226 ? 7.177 0.615 14.201 1.00 86.94 226 GLU A C 1
ATOM 1741 O O . GLU A 1 226 ? 7.798 -0.434 14.053 1.00 86.94 226 GLU A O 1
ATOM 1746 N N . TYR A 1 227 ? 6.308 1.052 13.281 1.00 85.56 227 TYR A N 1
ATOM 1747 C CA . TYR A 1 227 ? 5.890 0.319 12.080 1.00 85.56 227 TYR A CA 1
ATOM 1748 C C . TYR A 1 227 ? 6.194 1.076 10.778 1.00 85.56 227 TYR A C 1
ATOM 1750 O O . TYR A 1 227 ? 5.686 0.713 9.713 1.00 85.56 227 TYR A O 1
ATOM 1758 N N . GLY A 1 228 ? 7.036 2.115 10.844 1.00 70.31 228 GLY A N 1
ATOM 1759 C CA . GLY A 1 228 ? 7.495 2.861 9.671 1.00 70.31 228 GLY A CA 1
ATOM 1760 C C . GLY A 1 228 ? 6.885 4.254 9.478 1.00 70.31 228 GLY A C 1
ATOM 1761 O O . GLY A 1 228 ? 6.920 4.760 8.357 1.00 70.31 228 GLY A O 1
ATOM 1762 N N . ALA A 1 229 ? 6.369 4.917 10.525 1.00 58.75 229 ALA A N 1
ATOM 1763 C CA . ALA A 1 229 ? 5.876 6.304 10.406 1.00 58.75 229 ALA A CA 1
ATOM 1764 C C . ALA A 1 229 ? 6.944 7.366 10.103 1.00 58.75 229 ALA A C 1
ATOM 1766 O O . ALA A 1 229 ? 6.572 8.495 9.803 1.00 58.75 229 ALA A O 1
ATOM 1767 N N . GLY A 1 230 ? 8.239 7.023 10.064 1.00 61.06 230 GLY A N 1
ATOM 1768 C CA . GLY A 1 230 ? 9.267 7.901 9.477 1.00 61.06 230 GLY A CA 1
ATOM 1769 C C . GLY A 1 230 ? 8.990 8.274 8.008 1.00 61.06 230 GLY A C 1
ATOM 1770 O O . GLY A 1 230 ? 9.598 9.191 7.480 1.00 61.06 230 GLY A O 1
ATOM 1771 N N . ARG A 1 231 ? 8.038 7.590 7.354 1.00 66.50 231 ARG A N 1
ATOM 1772 C CA . ARG A 1 231 ? 7.556 7.865 5.989 1.00 66.50 231 ARG A CA 1
ATOM 1773 C C . ARG A 1 231 ? 6.441 8.922 5.920 1.00 66.50 231 ARG A C 1
ATOM 1775 O O . ARG A 1 231 ? 6.050 9.324 4.822 1.00 66.50 231 ARG A O 1
ATOM 1782 N N . CYS A 1 232 ? 5.898 9.343 7.063 1.00 64.12 232 CYS A N 1
ATOM 1783 C CA . CYS A 1 232 ? 4.811 10.318 7.179 1.00 64.12 232 CYS A CA 1
ATOM 1784 C C . CYS A 1 232 ? 5.354 11.752 7.297 1.00 64.12 232 CYS A C 1
ATOM 1786 O O . CYS A 1 232 ? 5.071 12.438 8.274 1.00 64.12 232 CYS A O 1
ATOM 1788 N N . GLU A 1 233 ? 6.146 12.234 6.342 1.00 56.62 233 GLU A N 1
ATOM 1789 C CA . GLU A 1 233 ? 6.507 13.660 6.341 1.00 56.62 233 GLU A CA 1
ATOM 1790 C C . GLU A 1 233 ? 5.349 14.519 5.806 1.00 56.62 233 GLU A C 1
ATOM 1792 O O . GLU A 1 233 ? 4.639 14.071 4.901 1.00 56.62 233 GLU A O 1
ATOM 1797 N N . PRO A 1 234 ? 5.134 15.746 6.318 1.00 49.56 234 PRO A N 1
ATOM 1798 C CA . PRO A 1 234 ? 3.998 16.596 5.945 1.00 49.56 234 PRO A CA 1
ATOM 1799 C C . PRO A 1 234 ? 4.116 17.226 4.544 1.00 49.56 234 PRO A C 1
ATOM 1801 O O . PRO A 1 234 ? 3.094 17.543 3.939 1.00 49.56 234 PRO A O 1
ATOM 1804 N N . ALA A 1 235 ? 5.323 17.343 3.978 1.00 52.62 235 ALA A N 1
ATOM 1805 C CA . ALA A 1 235 ? 5.582 17.951 2.665 1.00 52.62 235 ALA A CA 1
ATOM 1806 C C . ALA A 1 235 ? 6.394 17.016 1.739 1.00 52.62 235 ALA A C 1
ATOM 1808 O O . ALA A 1 235 ? 7.072 16.118 2.241 1.00 52.62 235 ALA A O 1
ATOM 1809 N N . PRO A 1 236 ? 6.300 17.151 0.396 1.00 48.09 236 PRO A N 1
ATOM 1810 C CA . PRO A 1 236 ? 7.194 16.448 -0.531 1.00 48.09 236 PRO A CA 1
ATOM 1811 C C . PRO A 1 236 ? 8.661 16.709 -0.180 1.00 48.09 236 PRO A C 1
ATOM 1813 O O . PRO A 1 236 ? 8.971 17.836 0.205 1.00 48.09 236 PRO A O 1
ATOM 1816 N N . PRO A 1 237 ? 9.569 15.722 -0.320 1.00 49.59 237 PRO A N 1
ATOM 1817 C CA . PRO A 1 237 ? 10.983 15.954 -0.067 1.00 49.59 237 PRO A CA 1
ATOM 1818 C C . PRO A 1 237 ? 11.479 17.047 -1.016 1.00 49.59 237 PRO A C 1
ATOM 1820 O O . PRO A 1 237 ? 11.087 17.064 -2.185 1.00 49.59 237 PRO A O 1
ATOM 1823 N N . ALA A 1 238 ? 12.381 17.913 -0.555 1.00 51.22 238 ALA A N 1
ATOM 1824 C CA . ALA A 1 238 ? 12.966 18.973 -1.385 1.00 51.22 238 ALA A CA 1
ATOM 1825 C C . ALA A 1 238 ? 13.613 18.434 -2.686 1.00 51.22 238 ALA A C 1
ATOM 1827 O O . ALA A 1 238 ? 13.651 19.114 -3.709 1.00 51.22 238 ALA A O 1
ATOM 1828 N N . ALA A 1 239 ? 14.053 17.171 -2.688 1.00 45.97 239 ALA A N 1
ATOM 1829 C CA . ALA A 1 239 ? 14.572 16.485 -3.873 1.00 45.97 239 ALA A CA 1
ATOM 1830 C C . ALA A 1 239 ? 13.526 16.301 -4.995 1.00 45.97 239 ALA A C 1
ATOM 1832 O O . ALA A 1 239 ? 13.872 16.175 -6.168 1.00 45.97 239 ALA A O 1
ATOM 1833 N N . TRP A 1 240 ? 12.229 16.291 -4.671 1.00 55.78 240 TRP A N 1
ATOM 1834 C CA . TRP A 1 240 ? 11.159 16.172 -5.668 1.00 55.78 240 TRP A CA 1
ATOM 1835 C C . TRP A 1 240 ? 10.718 17.524 -6.230 1.00 55.78 240 TRP A C 1
ATOM 1837 O O . TRP A 1 240 ? 10.106 17.553 -7.296 1.00 55.78 240 TRP A O 1
ATOM 1847 N N . THR A 1 241 ? 11.020 18.620 -5.528 1.00 48.91 241 THR A N 1
ATOM 1848 C CA . THR A 1 241 ? 10.701 19.996 -5.938 1.00 48.91 241 THR A CA 1
ATOM 1849 C C . THR A 1 241 ? 11.759 20.609 -6.853 1.00 48.91 241 THR A C 1
ATOM 1851 O O . THR A 1 241 ? 11.657 21.784 -7.188 1.00 48.91 241 THR A O 1
ATOM 1854 N N . LEU A 1 242 ? 12.777 19.842 -7.262 1.00 48.06 242 LEU A N 1
ATOM 1855 C CA . LEU A 1 242 ? 13.754 20.297 -8.246 1.00 48.06 242 LEU A CA 1
ATOM 1856 C C . LEU A 1 242 ? 13.024 20.631 -9.556 1.00 48.06 242 LEU A C 1
ATOM 1858 O O . LEU A 1 242 ? 12.420 19.753 -10.180 1.00 48.06 242 LEU A O 1
ATOM 1862 N N . GLU A 1 243 ? 13.047 21.911 -9.939 1.00 42.88 243 GLU A N 1
ATOM 1863 C CA . GLU A 1 243 ? 12.377 22.409 -11.139 1.00 42.88 243 GLU A CA 1
ATOM 1864 C C . GLU A 1 243 ? 12.800 21.614 -12.380 1.00 42.88 243 GLU A C 1
ATOM 1866 O O . GLU A 1 243 ? 13.947 21.191 -12.522 1.00 42.88 243 GLU A O 1
ATOM 1871 N N . ALA A 1 244 ? 11.872 21.434 -13.323 1.00 44.91 244 ALA A N 1
ATOM 1872 C CA . ALA A 1 244 ? 12.079 20.674 -14.559 1.00 44.91 244 ALA A CA 1
ATOM 1873 C C . ALA A 1 244 ? 13.139 21.278 -15.513 1.00 44.91 244 ALA A C 1
ATOM 1875 O O . ALA A 1 244 ? 13.354 20.761 -16.611 1.00 44.91 244 ALA A O 1
ATOM 1876 N N . SER A 1 245 ? 13.816 22.353 -15.106 1.00 39.47 245 SER A N 1
ATOM 1877 C CA . SER A 1 245 ? 14.857 23.041 -15.860 1.00 39.47 245 SER A CA 1
ATOM 1878 C C . SER A 1 245 ? 16.022 23.435 -14.950 1.00 39.47 245 SER A C 1
ATOM 1880 O O . SER A 1 245 ? 15.997 24.466 -14.289 1.00 39.47 245 SER A O 1
ATOM 1882 N N . GLY A 1 246 ? 17.077 22.626 -14.963 1.00 36.66 246 GLY A N 1
ATOM 1883 C CA . GLY A 1 246 ? 18.371 22.923 -14.354 1.00 36.66 246 GLY A CA 1
ATOM 1884 C C . GLY A 1 246 ? 19.455 22.197 -15.144 1.00 36.66 246 GLY A C 1
ATOM 1885 O O . GLY A 1 246 ? 19.237 21.064 -15.572 1.00 36.66 246 GLY A O 1
ATOM 1886 N N . ARG A 1 247 ? 20.566 22.882 -15.439 1.00 33.03 247 ARG A N 1
ATOM 1887 C CA . ARG A 1 247 ? 21.623 22.393 -16.342 1.00 33.03 247 ARG A CA 1
ATOM 1888 C C . ARG A 1 247 ? 22.195 21.050 -15.859 1.00 33.03 247 ARG A C 1
ATOM 1890 O O . ARG A 1 247 ? 22.427 20.880 -14.665 1.00 33.03 247 ARG A O 1
ATOM 1897 N N . PHE A 1 248 ? 22.382 20.140 -16.818 1.00 41.50 248 PHE A N 1
ATOM 1898 C CA . PHE A 1 248 ? 23.091 18.866 -16.671 1.00 41.50 248 PHE A CA 1
ATOM 1899 C C . PHE A 1 248 ? 24.541 19.072 -16.234 1.00 41.50 248 PHE A C 1
ATOM 1901 O O . PHE A 1 248 ? 25.147 20.063 -16.703 1.00 41.50 248 PHE A O 1
#

Foldseek 3Di:
DVVVVVCVVLLADADPVPDPVLVVLQDDQAFQQQRHGADDPPPDQSHKDKDALAPLFHNDFQRIHIGGNLLCQLCPVDALVNLVVLLPDPDPDDDSRHDSLSSLSSSQQSQQVHPDDDDDDLGQNQGDHRQRHAHDLSNLLNLLLLVQLQDPVSNVVLLVLLCVQAPDPVLSVQQNVLSPQLSVLCVVDPRSSVSSVDPSNSVSSVVSVVRGDPVSVVVSLVSSVVRRSVSHDPDDPVNGVPDSDDDD

Sequence (248 aa):
MQLRLNAFRRRRILDRDVTPAYLKKIDCAMCPITLIAMTHAALAESDWSVDRINNDGAYAPGNLMVMCVKANRAKGAKDFRAVVELASVSAQGAVLGLSKREWARLACVMAGAANMTGARPLLPLLTRLPEDSRAPLYFVFQQMLLSSARLARERNRVMKVLCRLHPSSERTALFRCAVERLAVNIRDAAYPYDALSDEGVQRAMTSWFTTVPAASVPGLLQLCSEYGAGRCEPAPPAAWTLEASGRF